Protein AF-A0A7X4CDK0-F1 (afdb_monomer)

Radius of gyration: 17.42 Å; Cα contacts (8 Å, |Δi|>4): 291; chains: 1; bounding box: 51×42×48 Å

Sequence (193 aa):
MQHLVAERKTGLQPESSLDDRMGRLLAAGGRTLVIPHTTPQRYLSFRAALNLRMPSEATGDWHFLTTFFSPADEPPIEAKLAGEGQEVDTTPSLGSRGVRDMANVLLGRKITTSNAMHVWIANHFRAIADLAELALRSENQPYTVTVHQVNQWLDTKAQVDELVTNYLVPLRKQKKGAELAKWDAWLKTIRYN

pLDDT: mean 85.9, std 15.26, range [31.84, 98.31]

Secondary structure (DSSP, 8-state):
-----------PPPHHHHHHHHHHHHHTT-EE--B---BTTEEE-HHHHHT---TT-SS--TTHHHHHEE-TTSPPPP--EEETTSS---HHHHTTTTEEE-HHHHHHTT--BSS-S--EEE-HHHHHHHHHHHHHH-TT------HHHHHHH--SHHHHHHHIIIIITGGGGG--HHHHHHHHHHHTT----

Solvent-accessible surface area (backbone atoms only — not comparable to full-atom values): 11025 Å² total; per-residue (Å²): 140,81,81,79,75,75,83,72,86,82,63,76,74,58,65,74,64,48,54,55,52,51,50,52,40,47,75,67,55,25,42,57,29,57,40,70,89,43,39,69,55,29,20,39,19,33,74,55,14,37,26,44,59,57,93,89,51,94,53,51,37,80,52,32,62,80,57,40,41,28,56,64,90,46,77,81,55,79,70,56,56,31,13,70,96,38,98,42,60,59,36,92,52,46,55,48,63,51,47,42,75,41,36,69,62,35,55,77,66,72,46,45,57,68,82,54,91,55,35,22,27,25,34,53,54,40,6,53,42,51,41,41,52,51,29,68,70,44,95,83,58,89,55,68,79,40,44,67,56,51,54,71,66,36,94,45,56,68,53,46,50,47,36,42,64,74,43,5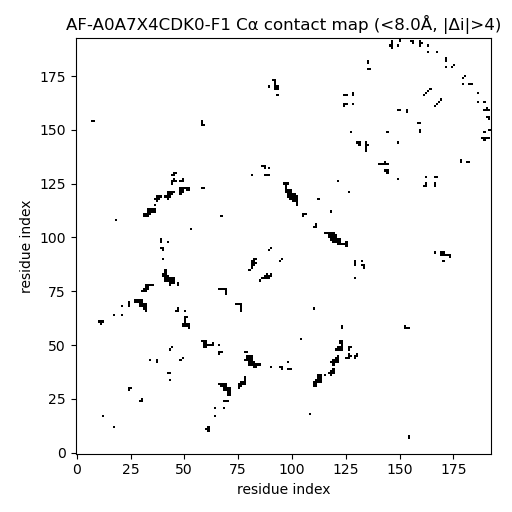2,54,44,48,52,76,80,45,57,72,70,56,34,54,53,47,56,59,52,53,74,57,60,59,72,128

Nearest PDB structures (foldseek):
  6fzn-assembly1_A  TM=4.536E-01  e=4.439E+00  synthetic construct
  7eyd-assembly1_m9  TM=5.678E-01  e=8.706E+00  Nostoc sp. PCC 7120 = FACHB-418

Structure (mmCIF, N/CA/C/O backbone):
data_AF-A0A7X4CDK0-F1
#
_entry.id   AF-A0A7X4CDK0-F1
#
loop_
_atom_site.group_PDB
_atom_site.id
_atom_site.type_symbol
_atom_site.label_atom_id
_atom_site.label_alt_id
_atom_site.label_comp_id
_atom_site.label_asym_id
_atom_site.label_entity_id
_atom_site.label_seq_id
_atom_site.pdbx_PDB_ins_code
_atom_site.Cartn_x
_atom_site.Cartn_y
_atom_site.Cartn_z
_atom_site.occupancy
_atom_site.B_iso_or_equiv
_atom_site.auth_seq_id
_atom_site.auth_comp_id
_atom_site.auth_asym_id
_atom_site.auth_atom_id
_atom_site.pdbx_PDB_model_num
ATOM 1 N N . MET A 1 1 ? -31.917 -22.412 -9.287 1.00 34.44 1 MET A N 1
ATOM 2 C CA . MET A 1 1 ? -30.487 -22.291 -8.934 1.00 34.44 1 MET A CA 1
ATOM 3 C C . MET A 1 1 ? -29.820 -21.464 -10.030 1.00 34.44 1 MET A C 1
ATOM 5 O O . MET A 1 1 ? -29.297 -22.016 -10.984 1.00 34.44 1 MET A O 1
ATOM 9 N N . GLN A 1 2 ? -29.981 -20.138 -9.989 1.00 32.94 2 GLN A N 1
ATOM 10 C CA . GLN A 1 2 ? -29.358 -19.232 -10.959 1.00 32.94 2 GLN A CA 1
ATOM 11 C C . GLN A 1 2 ? -28.123 -18.633 -10.292 1.00 32.94 2 GLN A C 1
ATOM 13 O O . GLN A 1 2 ? -28.232 -17.870 -9.336 1.00 32.94 2 GLN A O 1
ATOM 18 N N . HIS A 1 3 ? -26.951 -19.061 -10.756 1.00 31.84 3 HIS A N 1
ATOM 19 C CA . HIS A 1 3 ? -25.678 -18.453 -10.404 1.00 31.84 3 HIS A CA 1
ATOM 20 C C . HIS A 1 3 ? -25.630 -17.047 -11.011 1.00 31.84 3 HIS A C 1
ATOM 22 O O . HIS A 1 3 ? -25.455 -16.893 -12.217 1.00 31.84 3 HIS A O 1
ATOM 28 N N . LEU A 1 4 ? -25.786 -16.024 -10.169 1.00 33.97 4 LEU A N 1
ATOM 29 C CA . LEU A 1 4 ? -25.358 -14.664 -10.478 1.00 33.97 4 LEU A CA 1
ATOM 30 C C . LEU A 1 4 ? -23.829 -14.668 -10.538 1.00 33.97 4 LEU A C 1
ATOM 32 O O . LEU A 1 4 ? -23.142 -14.637 -9.517 1.00 33.97 4 LEU A O 1
ATOM 36 N N . VAL A 1 5 ? -23.299 -14.767 -11.754 1.00 34.62 5 VAL A N 1
ATOM 37 C CA . VAL A 1 5 ? -21.920 -14.393 -12.049 1.00 34.62 5 VAL A CA 1
ATOM 38 C C . VAL A 1 5 ? -21.861 -12.882 -11.864 1.00 34.62 5 VAL A C 1
ATOM 40 O O . VAL A 1 5 ? -22.403 -12.140 -12.677 1.00 34.62 5 VAL A O 1
ATOM 43 N N . ALA A 1 6 ? -21.270 -12.434 -10.757 1.00 34.72 6 ALA A N 1
ATOM 44 C CA . ALA A 1 6 ? -20.937 -11.031 -10.572 1.00 34.72 6 ALA A CA 1
ATOM 45 C C . ALA A 1 6 ? -20.099 -10.574 -11.774 1.00 34.72 6 ALA A C 1
ATOM 47 O O . ALA A 1 6 ? -19.063 -11.177 -12.076 1.00 34.72 6 ALA A O 1
ATOM 48 N N . GLU A 1 7 ? -20.573 -9.549 -12.480 1.00 33.19 7 GLU A N 1
ATOM 49 C CA . GLU A 1 7 ? -19.832 -8.896 -13.552 1.00 33.19 7 GLU A CA 1
ATOM 50 C C . GLU A 1 7 ? -18.482 -8.436 -12.991 1.00 33.19 7 GLU A C 1
ATOM 52 O O . GLU A 1 7 ? -18.397 -7.558 -12.131 1.00 33.19 7 GLU A O 1
ATOM 57 N N . ARG A 1 8 ? -17.402 -9.095 -13.426 1.00 43.50 8 ARG A N 1
ATOM 58 C CA . ARG A 1 8 ? -16.038 -8.703 -13.070 1.00 43.50 8 ARG A CA 1
ATOM 59 C C . ARG A 1 8 ? -15.784 -7.317 -13.657 1.00 43.50 8 ARG A C 1
ATOM 61 O O . ARG A 1 8 ? -15.978 -7.125 -14.855 1.00 43.50 8 ARG A O 1
ATOM 68 N N . LYS A 1 9 ? -15.266 -6.381 -12.857 1.00 50.25 9 LYS A N 1
ATOM 69 C CA . LYS A 1 9 ? -14.627 -5.161 -13.370 1.00 50.25 9 LYS A CA 1
ATOM 70 C C . LYS A 1 9 ? -13.372 -5.569 -14.149 1.00 50.25 9 LYS A C 1
ATOM 72 O O . LYS A 1 9 ? -12.275 -5.632 -13.605 1.00 50.25 9 LYS A O 1
ATOM 77 N N . THR A 1 10 ? -13.513 -5.908 -15.426 1.00 47.34 10 THR A N 1
ATOM 78 C CA . THR A 1 10 ? -12.393 -6.253 -16.311 1.00 47.34 10 THR A CA 1
ATOM 79 C C . THR A 1 10 ? -11.634 -4.982 -16.700 1.00 47.34 10 THR A C 1
ATOM 81 O O . THR A 1 10 ? -11.766 -4.481 -17.811 1.00 47.34 10 THR A O 1
ATOM 84 N N . GLY A 1 11 ? -10.879 -4.425 -15.751 1.00 52.22 11 GLY A N 1
ATOM 85 C CA . GLY A 1 11 ? -9.922 -3.333 -15.970 1.00 52.22 11 GLY A CA 1
ATOM 86 C C . GLY A 1 11 ? -8.482 -3.812 -16.193 1.00 52.22 11 GLY A C 1
ATOM 87 O O . GLY A 1 11 ? -7.593 -2.982 -16.357 1.00 52.22 11 GLY A O 1
ATOM 88 N N . LEU A 1 12 ? -8.252 -5.130 -16.180 1.00 55.12 12 LEU A N 1
ATOM 89 C CA . LEU A 1 12 ? -6.943 -5.744 -16.402 1.00 55.12 12 LEU A CA 1
ATOM 90 C C . LEU A 1 12 ? -6.490 -5.508 -17.846 1.00 55.12 12 LEU A C 1
ATOM 92 O O . LEU A 1 12 ? -7.157 -5.920 -18.797 1.00 55.12 12 LEU A O 1
ATOM 96 N N . GLN A 1 13 ? -5.352 -4.837 -18.004 1.00 58.59 13 GLN A N 1
ATOM 97 C CA . GLN A 1 13 ? -4.723 -4.643 -19.309 1.00 58.59 13 GLN A CA 1
ATOM 98 C C . GLN A 1 13 ? -4.169 -5.994 -19.808 1.00 58.59 13 GLN A C 1
ATOM 100 O O . GLN A 1 13 ? -3.583 -6.730 -19.013 1.00 58.59 13 GLN A O 1
ATOM 105 N N . PRO A 1 14 ? -4.299 -6.340 -21.102 1.00 65.75 14 PRO A N 1
ATOM 106 C CA . PRO A 1 14 ? -3.632 -7.520 -21.649 1.00 65.75 14 PRO A CA 1
ATOM 107 C C . PRO A 1 14 ? -2.109 -7.401 -21.478 1.00 65.75 14 PRO A C 1
ATOM 109 O O . PRO A 1 14 ? -1.537 -6.389 -21.882 1.00 65.75 14 PRO A O 1
ATOM 112 N N . GLU A 1 15 ? -1.446 -8.425 -20.927 1.00 63.34 15 GLU A N 1
ATOM 113 C CA . GLU A 1 15 ? 0.006 -8.400 -20.637 1.00 63.34 15 GLU A CA 1
ATOM 114 C C . GLU A 1 15 ? 0.850 -8.067 -21.884 1.00 63.34 15 GLU A C 1
ATOM 116 O O . GLU A 1 15 ? 1.744 -7.228 -21.819 1.00 63.34 15 GLU A O 1
ATOM 121 N N . SER A 1 16 ? 0.500 -8.609 -23.058 1.00 65.56 16 SER A N 1
ATOM 122 C CA . SER A 1 16 ? 1.202 -8.302 -24.316 1.00 65.56 16 SER A CA 1
ATOM 123 C C . SER A 1 16 ? 1.117 -6.822 -24.707 1.00 65.56 16 SER A C 1
ATOM 125 O O . SER A 1 16 ? 2.077 -6.244 -25.207 1.00 65.56 16 SER A O 1
ATOM 127 N N . SER A 1 17 ? -0.017 -6.171 -24.428 1.00 77.19 17 SER A N 1
ATOM 128 C CA . SER A 1 17 ? -0.181 -4.734 -24.655 1.00 77.19 17 SER A CA 1
ATOM 129 C C . SER A 1 17 ? 0.604 -3.895 -23.644 1.00 77.19 17 SER A C 1
ATOM 131 O O . SER A 1 17 ? 0.894 -2.731 -23.930 1.00 77.19 17 SER A O 1
ATOM 133 N N . LEU A 1 18 ? 0.892 -4.426 -22.456 1.00 78.56 18 LEU A N 1
ATOM 134 C CA . LEU A 1 18 ? 1.647 -3.727 -21.424 1.00 78.56 18 LEU A CA 1
ATOM 135 C C . LEU A 1 18 ? 3.141 -3.709 -21.766 1.00 78.56 18 LEU A C 1
ATOM 137 O O . LEU A 1 18 ? 3.749 -2.636 -21.759 1.00 78.56 18 LEU A O 1
ATOM 141 N N . ASP A 1 19 ? 3.691 -4.861 -22.149 1.00 82.19 19 ASP A N 1
ATOM 142 C CA . ASP A 1 19 ? 5.102 -5.018 -22.518 1.00 82.19 19 ASP A CA 1
ATOM 143 C C . ASP A 1 19 ? 5.492 -4.128 -23.705 1.00 82.19 19 ASP A C 1
ATOM 145 O O . ASP A 1 19 ? 6.504 -3.422 -23.655 1.00 82.19 19 ASP A O 1
ATOM 149 N N . ASP A 1 20 ? 4.645 -4.074 -24.736 1.00 85.56 20 ASP A N 1
ATOM 150 C CA . ASP A 1 20 ? 4.847 -3.209 -25.901 1.00 85.56 20 ASP A CA 1
ATOM 151 C C . ASP A 1 20 ? 4.891 -1.722 -25.520 1.00 85.56 20 ASP A C 1
ATOM 153 O O . ASP A 1 20 ? 5.700 -0.945 -26.037 1.00 85.56 20 ASP A O 1
ATOM 157 N N . ARG A 1 21 ? 4.015 -1.297 -24.601 1.00 85.19 21 ARG A N 1
ATOM 158 C CA . ARG A 1 21 ? 3.957 0.094 -24.126 1.00 85.19 21 ARG A CA 1
ATOM 159 C C . ARG A 1 21 ? 5.175 0.443 -23.278 1.00 85.19 21 ARG A C 1
ATOM 161 O O . ARG A 1 21 ? 5.738 1.520 -23.466 1.00 85.19 21 ARG A O 1
ATOM 168 N N . MET A 1 22 ? 5.602 -0.461 -22.397 1.00 88.56 22 MET A N 1
ATOM 169 C CA . MET A 1 22 ? 6.837 -0.308 -21.624 1.00 88.56 22 MET A CA 1
ATOM 170 C C . MET A 1 22 ? 8.053 -0.196 -22.545 1.00 88.56 22 MET A C 1
ATOM 172 O O . MET A 1 22 ? 8.875 0.701 -22.372 1.00 88.56 22 MET A O 1
ATOM 176 N N . GLY 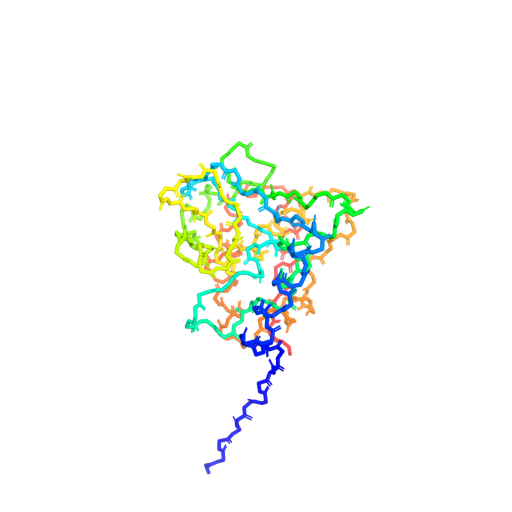A 1 23 ? 8.145 -1.067 -23.556 1.00 86.38 23 GLY A N 1
ATOM 177 C CA . GLY A 1 23 ? 9.223 -1.049 -24.542 1.00 86.38 23 GLY A CA 1
ATOM 178 C C . GLY A 1 23 ? 9.321 0.289 -25.273 1.00 86.38 23 GLY A C 1
ATOM 179 O O . GLY A 1 23 ? 10.410 0.852 -25.367 1.00 86.38 23 GLY A O 1
ATOM 180 N N . ARG A 1 24 ? 8.184 0.843 -25.718 1.00 88.06 24 ARG A N 1
ATOM 181 C CA . ARG A 1 24 ? 8.144 2.166 -26.365 1.00 88.06 24 ARG A CA 1
ATOM 182 C C . ARG A 1 24 ? 8.566 3.301 -25.434 1.00 88.06 24 ARG A C 1
ATOM 184 O O . ARG A 1 24 ? 9.328 4.160 -25.862 1.00 88.06 24 ARG A O 1
ATOM 191 N N . LEU A 1 25 ? 8.104 3.301 -24.181 1.00 86.88 25 LEU A N 1
ATOM 192 C CA . LEU A 1 25 ? 8.482 4.326 -23.199 1.00 86.88 25 LEU A CA 1
ATOM 193 C C . LEU A 1 25 ? 9.989 4.322 -22.937 1.00 86.88 25 LEU A C 1
ATOM 195 O O . LEU A 1 25 ? 10.621 5.372 -22.993 1.00 86.88 25 LEU A O 1
ATOM 199 N N . LEU A 1 26 ? 10.573 3.144 -22.710 1.00 87.50 26 LEU A N 1
ATOM 200 C CA . LEU A 1 26 ? 12.009 3.009 -22.465 1.00 87.50 26 LEU A CA 1
ATOM 201 C C . LEU A 1 26 ? 12.841 3.384 -23.701 1.00 87.50 26 LEU A C 1
ATOM 203 O O . LEU A 1 26 ? 13.838 4.089 -23.572 1.00 87.50 26 LEU A O 1
ATOM 207 N N . ALA A 1 27 ? 12.419 2.974 -24.902 1.00 89.50 27 ALA A N 1
ATOM 208 C CA . ALA A 1 27 ? 13.094 3.340 -26.150 1.00 89.50 27 ALA A CA 1
ATOM 209 C C . ALA A 1 27 ? 13.069 4.856 -26.420 1.00 89.50 27 ALA A C 1
ATOM 211 O O . ALA A 1 27 ? 13.999 5.388 -27.020 1.00 89.50 27 ALA A O 1
ATOM 212 N N . ALA A 1 28 ? 12.036 5.555 -25.944 1.00 89.94 28 ALA A N 1
ATOM 213 C CA . ALA A 1 28 ? 11.923 7.010 -26.010 1.00 89.94 28 ALA A CA 1
ATOM 214 C C . ALA A 1 28 ? 12.704 7.747 -24.897 1.00 89.94 28 ALA A C 1
ATOM 216 O O . ALA A 1 28 ? 12.546 8.955 -24.738 1.00 89.94 28 ALA A O 1
ATOM 217 N N . GLY A 1 29 ? 13.527 7.045 -24.108 1.00 88.94 29 GLY A N 1
ATOM 218 C CA . GLY A 1 29 ? 14.295 7.631 -23.003 1.00 88.94 29 GLY A CA 1
ATOM 219 C C . GLY A 1 29 ? 13.504 7.804 -21.703 1.00 88.94 29 GLY A C 1
ATOM 220 O O . GLY A 1 29 ? 13.975 8.475 -20.784 1.00 88.94 29 GLY A O 1
ATOM 221 N N . GLY A 1 30 ? 12.308 7.216 -21.610 1.00 88.62 30 GLY A N 1
ATOM 222 C CA . GLY A 1 30 ? 11.531 7.166 -20.378 1.00 88.62 30 GLY A CA 1
ATOM 223 C C . GLY A 1 30 ? 12.291 6.467 -19.250 1.00 88.62 30 GLY A C 1
ATOM 224 O O . GLY A 1 30 ? 13.151 5.612 -19.472 1.00 88.62 30 GLY A O 1
ATOM 225 N N . ARG A 1 31 ? 11.967 6.840 -18.016 1.00 89.25 31 ARG A N 1
ATOM 226 C CA . ARG A 1 31 ? 12.630 6.366 -16.800 1.00 89.25 31 ARG A CA 1
ATOM 227 C C . ARG A 1 31 ? 11.699 5.482 -15.996 1.00 89.25 31 ARG A C 1
ATOM 229 O O . ARG A 1 31 ? 10.490 5.692 -15.981 1.00 89.25 31 ARG A O 1
ATOM 236 N N . THR A 1 32 ? 12.275 4.519 -15.287 1.00 89.75 32 THR A N 1
ATOM 237 C CA . THR A 1 32 ? 11.534 3.703 -14.324 1.00 89.75 32 THR A CA 1
ATOM 238 C C . THR A 1 32 ? 11.637 4.291 -12.924 1.00 89.75 32 THR A C 1
ATOM 240 O O . THR A 1 32 ? 12.679 4.845 -12.569 1.00 89.75 32 THR A O 1
ATOM 243 N N . LEU A 1 33 ? 10.622 4.058 -12.094 1.00 89.88 33 LEU A N 1
ATOM 244 C CA . LEU A 1 33 ? 10.726 4.177 -10.643 1.00 89.88 33 LEU A CA 1
ATOM 245 C C . LEU A 1 33 ? 11.972 3.421 -10.163 1.00 89.88 33 LEU A C 1
ATOM 247 O O . LEU A 1 33 ? 12.138 2.243 -10.481 1.00 89.88 33 LEU A O 1
ATOM 251 N N . VAL A 1 34 ? 12.822 4.088 -9.386 1.00 90.06 34 VAL A N 1
ATOM 252 C CA . VAL A 1 34 ? 13.959 3.445 -8.724 1.00 90.06 34 VAL A CA 1
ATOM 253 C C . VAL A 1 34 ? 13.531 3.070 -7.316 1.00 90.06 34 VAL A C 1
ATOM 255 O O . VAL A 1 34 ? 13.295 3.939 -6.476 1.00 90.06 34 VAL A O 1
ATOM 258 N N . ILE A 1 35 ? 13.415 1.770 -7.055 1.00 91.88 35 ILE A N 1
ATOM 259 C CA . ILE A 1 35 ? 13.052 1.281 -5.725 1.00 91.88 35 ILE A CA 1
ATOM 260 C C . ILE A 1 35 ? 14.328 1.208 -4.867 1.00 91.88 35 ILE A C 1
ATOM 262 O O . ILE A 1 35 ? 15.252 0.467 -5.223 1.00 91.88 35 ILE A O 1
ATOM 266 N N . PRO A 1 36 ? 14.411 1.960 -3.751 1.00 92.06 36 PRO A N 1
ATOM 267 C CA . PRO A 1 36 ? 15.558 1.912 -2.847 1.00 92.06 36 PRO A CA 1
ATOM 268 C C . PRO A 1 36 ? 15.609 0.579 -2.085 1.00 92.06 36 PRO A C 1
ATOM 270 O O . PRO A 1 36 ? 14.698 -0.241 -2.173 1.00 92.06 36 PRO A O 1
ATOM 273 N N . HIS A 1 37 ? 16.654 0.377 -1.278 1.00 93.12 37 HIS A N 1
ATOM 274 C CA . HIS A 1 37 ? 16.757 -0.803 -0.418 1.00 93.12 37 HIS A CA 1
ATOM 275 C C . HIS A 1 37 ? 15.517 -0.960 0.480 1.00 93.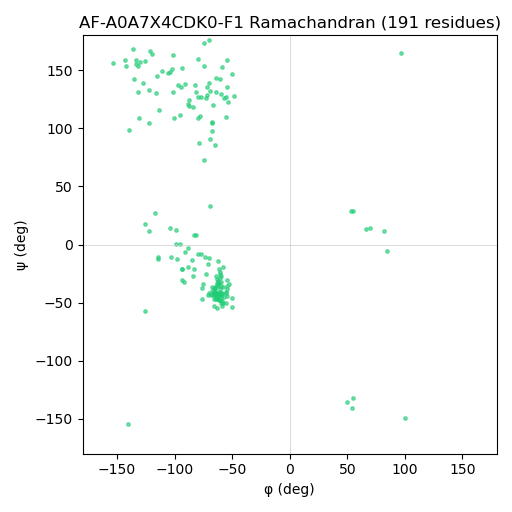12 37 HIS A C 1
ATOM 277 O O . HIS A 1 37 ? 15.060 0.008 1.094 1.00 93.12 37 HIS A O 1
ATOM 283 N N . THR A 1 38 ? 15.000 -2.183 0.590 1.00 96.50 38 THR A N 1
ATOM 284 C CA . THR A 1 38 ? 13.809 -2.511 1.385 1.00 96.50 38 THR A CA 1
ATOM 285 C C . THR A 1 38 ? 14.071 -3.705 2.302 1.00 96.50 38 THR A C 1
ATOM 287 O O . THR A 1 38 ? 14.945 -4.528 2.044 1.00 96.50 38 THR A O 1
ATOM 290 N N . THR A 1 39 ? 13.296 -3.806 3.377 1.00 96.12 39 THR A N 1
ATOM 291 C CA . THR A 1 39 ? 13.261 -4.921 4.333 1.00 96.12 39 THR A CA 1
ATOM 292 C C . THR A 1 39 ? 11.798 -5.266 4.648 1.00 96.12 39 THR A C 1
ATOM 294 O O . THR A 1 39 ? 10.908 -4.467 4.339 1.00 96.12 39 THR A O 1
ATOM 297 N N . PRO A 1 40 ? 11.495 -6.397 5.315 1.00 96.31 40 PRO A N 1
ATOM 298 C CA . PRO A 1 40 ? 10.123 -6.699 5.735 1.00 96.31 40 PRO A CA 1
ATOM 299 C C . PRO A 1 40 ? 9.496 -5.632 6.653 1.00 96.31 40 PRO A C 1
ATOM 301 O O . PRO A 1 40 ? 8.275 -5.579 6.786 1.00 96.31 40 PRO A O 1
ATOM 304 N N . GLN A 1 41 ? 10.320 -4.791 7.288 1.00 97.00 41 GLN A N 1
ATOM 305 C CA . GLN A 1 41 ? 9.910 -3.697 8.171 1.00 97.00 41 GLN A CA 1
ATOM 306 C C . GLN A 1 41 ? 10.000 -2.320 7.503 1.00 97.00 41 GLN A C 1
ATOM 308 O O . GLN A 1 41 ? 9.464 -1.369 8.054 1.00 97.00 41 GLN A O 1
ATOM 313 N N . ARG A 1 42 ? 10.621 -2.197 6.324 1.00 97.00 42 ARG A N 1
ATOM 314 C CA . ARG A 1 42 ? 10.721 -0.956 5.543 1.00 97.00 42 ARG A CA 1
ATOM 315 C C . ARG A 1 42 ? 10.541 -1.267 4.061 1.00 97.00 42 ARG A C 1
ATOM 317 O O . ARG A 1 42 ? 11.482 -1.687 3.392 1.00 97.00 42 ARG A O 1
ATOM 324 N N . TYR A 1 43 ? 9.343 -1.060 3.540 1.00 98.06 43 TYR A N 1
ATOM 325 C CA . TYR A 1 43 ? 8.904 -1.631 2.264 1.00 98.06 43 TYR A CA 1
ATOM 326 C C . TYR A 1 43 ? 8.225 -0.588 1.372 1.00 98.06 43 TYR A C 1
ATOM 328 O O . TYR A 1 43 ? 7.746 0.446 1.844 1.00 98.06 43 TYR A O 1
ATOM 336 N N . LEU A 1 44 ? 8.180 -0.857 0.064 1.00 97.38 44 LEU A N 1
ATOM 337 C CA . LEU A 1 44 ? 7.431 -0.029 -0.887 1.00 97.38 44 LEU A CA 1
ATOM 338 C C . LEU A 1 44 ? 5.927 -0.192 -0.637 1.00 97.38 44 LEU A C 1
ATOM 340 O O . LEU A 1 44 ? 5.443 -1.319 -0.525 1.00 97.38 44 LEU A O 1
ATOM 344 N N . SER A 1 45 ? 5.183 0.913 -0.568 1.00 97.50 45 SER A N 1
ATOM 345 C CA . SER A 1 45 ? 3.749 0.875 -0.260 1.00 97.50 45 SER A CA 1
ATOM 346 C C . SER A 1 45 ? 2.931 1.882 -1.086 1.00 97.50 45 SER A C 1
ATOM 348 O O . SER A 1 45 ? 3.310 2.263 -2.198 1.00 97.50 45 SER A O 1
ATOM 350 N N . PHE A 1 46 ? 1.779 2.295 -0.558 1.00 95.06 46 PHE A N 1
ATOM 351 C CA . PHE A 1 46 ? 0.865 3.288 -1.110 1.00 95.06 46 PHE A CA 1
ATOM 352 C C . PHE A 1 46 ? 0.437 2.977 -2.549 1.00 95.06 46 PHE A C 1
ATOM 354 O O . PHE A 1 46 ? 0.192 1.828 -2.903 1.00 95.06 46 PHE A O 1
ATOM 361 N N . ARG A 1 47 ? 0.331 4.005 -3.402 1.00 92.19 47 ARG A N 1
ATOM 362 C CA . ARG A 1 47 ? -0.096 3.864 -4.801 1.00 92.19 47 ARG A CA 1
ATOM 363 C C . ARG A 1 47 ? 0.814 2.944 -5.614 1.00 92.19 47 ARG A C 1
ATOM 365 O O . ARG A 1 47 ? 0.305 2.270 -6.503 1.00 92.19 47 ARG A O 1
ATOM 372 N N . ALA A 1 48 ? 2.112 2.897 -5.308 1.00 92.94 48 ALA A N 1
ATOM 373 C CA . ALA A 1 48 ? 3.045 2.006 -5.991 1.00 92.94 48 ALA A CA 1
ATOM 374 C C . ALA A 1 48 ? 2.677 0.540 -5.745 1.00 92.94 48 ALA A C 1
ATOM 376 O O . ALA A 1 48 ? 2.394 -0.199 -6.685 1.00 92.94 48 ALA A O 1
ATOM 377 N N . ALA A 1 49 ? 2.571 0.147 -4.477 1.00 94.81 49 ALA A N 1
ATOM 378 C CA . ALA A 1 49 ? 2.160 -1.204 -4.111 1.00 94.81 49 ALA A CA 1
ATOM 379 C C . ALA A 1 49 ? 0.722 -1.542 -4.542 1.00 94.81 49 ALA A C 1
ATOM 381 O O . ALA A 1 49 ? 0.473 -2.658 -4.981 1.00 94.81 49 ALA A O 1
ATOM 382 N N . LEU A 1 50 ? -0.205 -0.577 -4.500 1.00 91.69 50 LEU A N 1
ATOM 383 C CA . LEU A 1 50 ? -1.590 -0.750 -4.969 1.00 91.69 50 LEU A CA 1
ATOM 384 C C . LEU A 1 50 ? -1.674 -1.102 -6.467 1.00 91.69 50 LEU A C 1
ATOM 386 O O . LEU A 1 50 ? -2.658 -1.669 -6.933 1.00 91.69 50 LEU A O 1
ATOM 390 N N . ASN A 1 51 ? -0.644 -0.748 -7.239 1.00 90.69 51 ASN A N 1
ATOM 391 C CA . ASN A 1 51 ? -0.549 -1.054 -8.662 1.00 90.69 51 ASN A CA 1
ATOM 392 C C . ASN A 1 51 ? 0.418 -2.205 -8.964 1.00 90.69 51 ASN A C 1
ATOM 394 O O . ASN A 1 51 ? 0.763 -2.414 -10.122 1.00 90.69 51 ASN A O 1
ATOM 398 N N . LEU A 1 52 ? 0.826 -2.973 -7.951 1.00 89.44 52 LEU A N 1
ATOM 399 C CA . LEU A 1 52 ? 1.585 -4.208 -8.110 1.00 89.44 52 LEU A CA 1
ATOM 400 C C . LEU A 1 52 ? 0.780 -5.391 -7.596 1.00 89.44 52 LEU A C 1
ATOM 402 O O . LEU A 1 52 ? 0.313 -5.412 -6.459 1.00 89.44 52 LEU A O 1
ATOM 406 N N . ARG A 1 53 ? 0.704 -6.431 -8.419 1.00 87.62 53 ARG A N 1
ATOM 407 C CA . ARG A 1 53 ? 0.032 -7.674 -8.063 1.00 87.62 53 ARG A CA 1
ATOM 408 C C . ARG A 1 53 ? 0.881 -8.880 -8.416 1.00 87.62 53 ARG A C 1
ATOM 410 O O . ARG A 1 53 ? 1.728 -8.823 -9.307 1.00 87.62 53 ARG A O 1
ATOM 417 N N . MET A 1 54 ? 0.640 -9.974 -7.712 1.00 86.62 54 MET A N 1
ATOM 418 C CA . MET A 1 54 ? 1.110 -11.286 -8.137 1.00 86.62 54 MET A CA 1
ATOM 419 C C . MET A 1 54 ? 0.248 -11.781 -9.303 1.00 86.62 54 MET A C 1
ATOM 421 O O . MET A 1 54 ? -0.930 -11.428 -9.379 1.00 86.62 54 MET A O 1
ATOM 425 N N . PRO A 1 55 ? 0.778 -12.655 -10.176 1.00 82.56 55 PRO A N 1
ATOM 426 C CA . PRO A 1 55 ? 0.016 -13.186 -11.307 1.00 82.56 55 PRO A CA 1
ATOM 427 C C . PRO A 1 55 ? -1.318 -13.849 -10.920 1.00 82.56 55 PRO A C 1
ATOM 429 O O . PRO A 1 55 ? -2.276 -13.796 -11.685 1.00 82.56 55 PRO A O 1
ATOM 432 N N . SER A 1 56 ? -1.395 -14.443 -9.725 1.00 82.06 56 SER A N 1
ATOM 433 C CA . SER A 1 56 ? -2.593 -15.110 -9.196 1.00 82.06 56 SER A CA 1
ATOM 434 C C . SER A 1 56 ? -3.647 -14.163 -8.611 1.00 82.06 56 SER A C 1
ATOM 436 O O . SER A 1 56 ? -4.724 -14.616 -8.229 1.00 82.06 56 SER A O 1
ATOM 438 N N . GLU A 1 57 ? -3.346 -12.873 -8.468 1.00 83.44 57 GLU A N 1
ATOM 439 C CA . GLU A 1 57 ? -4.252 -11.893 -7.867 1.00 83.44 57 GLU A CA 1
ATOM 440 C C . GLU A 1 57 ? -5.129 -11.235 -8.937 1.00 83.44 57 GLU A C 1
ATOM 442 O O . GLU A 1 57 ? -4.661 -10.891 -10.022 1.00 83.44 57 GLU A O 1
ATOM 447 N N . ALA A 1 58 ? -6.413 -11.056 -8.620 1.00 72.62 58 ALA A N 1
ATOM 448 C CA . ALA A 1 58 ? -7.409 -10.509 -9.545 1.00 72.62 58 ALA A CA 1
ATOM 449 C C . ALA A 1 58 ? -7.455 -8.969 -9.582 1.00 72.62 58 ALA A C 1
ATOM 451 O O . ALA A 1 58 ? -8.076 -8.408 -10.478 1.00 72.62 58 ALA A O 1
ATOM 452 N N . THR A 1 59 ? -6.823 -8.299 -8.615 1.00 70.38 59 THR A N 1
ATOM 453 C CA . THR A 1 59 ? -6.874 -6.842 -8.413 1.00 70.38 59 THR A CA 1
ATOM 454 C C . THR A 1 59 ? -5.479 -6.239 -8.362 1.00 70.38 59 THR A C 1
ATOM 456 O O . THR A 1 59 ? -4.526 -6.919 -7.982 1.00 70.38 59 THR A O 1
ATOM 459 N N . GLY A 1 60 ? -5.390 -4.939 -8.639 1.00 67.44 60 GLY A N 1
ATOM 460 C CA . GLY A 1 60 ? -4.130 -4.210 -8.768 1.00 67.44 60 GLY A CA 1
ATOM 461 C C . GLY A 1 60 ? -3.714 -4.105 -10.232 1.00 67.44 60 GLY A C 1
ATOM 462 O O . GLY A 1 60 ? -4.249 -4.822 -11.059 1.00 67.44 60 GLY A O 1
ATOM 463 N N . ASP A 1 61 ? -2.765 -3.215 -10.521 1.00 74.81 61 ASP A N 1
ATOM 464 C CA . ASP A 1 61 ? -2.176 -2.907 -11.845 1.00 74.81 61 ASP A CA 1
ATOM 465 C C . ASP A 1 61 ? -2.887 -1.900 -12.770 1.00 74.81 61 ASP A C 1
ATOM 467 O O . ASP A 1 61 ? -2.286 -1.485 -13.765 1.00 74.81 61 ASP A O 1
ATOM 471 N N . TRP A 1 62 ? -4.075 -1.400 -12.414 1.00 80.19 62 TRP A N 1
ATOM 472 C CA . TRP A 1 62 ? -4.848 -0.479 -13.270 1.00 80.19 62 TRP A CA 1
ATOM 473 C C . TRP A 1 62 ? -4.065 0.749 -13.760 1.00 80.19 62 TRP A C 1
ATOM 475 O O . TRP A 1 62 ? -4.277 1.226 -14.875 1.00 80.19 62 TRP A O 1
ATOM 485 N N . HIS A 1 63 ? -3.145 1.259 -12.939 1.00 84.25 63 HIS A N 1
ATOM 486 C CA . HIS A 1 63 ? -2.286 2.399 -13.253 1.00 84.25 63 HIS A CA 1
ATOM 487 C C . HIS A 1 63 ? -0.800 2.031 -13.289 1.00 84.25 63 HIS A C 1
ATOM 489 O O . HIS A 1 63 ? 0.044 2.890 -13.038 1.00 84.25 63 HIS A O 1
ATOM 495 N N . PHE A 1 64 ? -0.452 0.775 -13.588 1.00 87.62 64 PHE A N 1
ATOM 496 C CA . PHE A 1 64 ? 0.929 0.285 -13.535 1.00 87.62 64 PHE A CA 1
ATOM 497 C C . PHE A 1 64 ? 1.915 1.193 -14.289 1.00 87.62 64 PHE A C 1
ATOM 499 O O . PHE A 1 64 ? 2.873 1.681 -13.698 1.00 87.62 64 PHE A O 1
ATOM 506 N N . LEU A 1 65 ? 1.655 1.498 -15.566 1.00 85.88 65 LEU A N 1
ATOM 507 C CA . LEU A 1 65 ? 2.577 2.303 -16.377 1.00 85.88 65 LEU A CA 1
ATOM 508 C C . LEU A 1 65 ? 2.838 3.681 -15.776 1.00 85.88 65 LEU A C 1
ATOM 510 O O . LEU A 1 65 ? 3.984 4.023 -15.534 1.00 85.88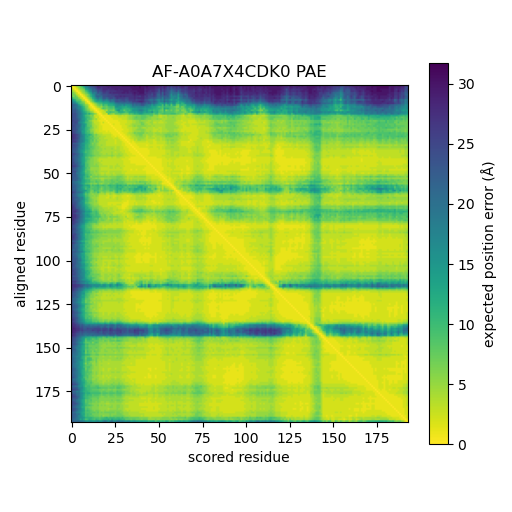 65 LEU A O 1
ATOM 514 N N . THR A 1 66 ? 1.786 4.437 -15.469 1.00 86.69 66 THR A N 1
ATOM 515 C CA . THR A 1 66 ? 1.912 5.791 -14.906 1.00 86.69 66 THR A CA 1
ATOM 516 C C . THR A 1 66 ? 2.429 5.795 -13.468 1.00 86.69 66 THR A C 1
ATOM 518 O O . THR A 1 66 ? 2.738 6.849 -12.930 1.00 86.69 66 THR A O 1
ATOM 521 N N . THR A 1 67 ? 2.483 4.632 -12.817 1.00 88.69 67 THR A N 1
ATOM 522 C CA . THR A 1 67 ? 3.013 4.478 -11.458 1.00 88.69 67 THR A CA 1
ATOM 523 C C . THR A 1 67 ? 4.500 4.132 -11.457 1.00 88.69 67 THR A C 1
ATOM 525 O O . THR A 1 67 ? 5.212 4.517 -10.535 1.00 88.69 67 THR A O 1
ATOM 528 N N . PHE A 1 68 ? 4.974 3.401 -12.467 1.00 90.25 68 PHE A N 1
ATOM 529 C CA . PHE A 1 68 ? 6.344 2.883 -12.510 1.00 90.25 68 PHE A CA 1
ATOM 530 C C . PHE A 1 68 ? 7.204 3.479 -13.620 1.00 90.25 68 PHE A C 1
ATOM 532 O O . PHE A 1 68 ? 8.411 3.261 -13.599 1.00 90.25 68 PHE A O 1
ATOM 539 N N . PHE A 1 69 ? 6.625 4.222 -14.561 1.00 90.12 69 PHE A N 1
ATOM 540 C CA . PHE A 1 69 ? 7.330 4.805 -15.696 1.00 90.12 69 PHE A CA 1
ATOM 541 C C . PHE A 1 69 ? 6.955 6.276 -15.848 1.00 90.12 69 PHE A C 1
ATOM 543 O O . PHE A 1 69 ? 5.771 6.610 -15.883 1.00 90.12 69 PHE A O 1
ATOM 550 N N . SER A 1 70 ? 7.961 7.136 -15.993 1.00 89.06 70 SER A N 1
ATOM 551 C CA . SER A 1 70 ? 7.776 8.521 -16.425 1.00 89.06 70 SER A CA 1
ATOM 552 C C . SER A 1 70 ? 8.442 8.770 -17.780 1.00 89.06 70 SER A C 1
ATOM 554 O O . SER A 1 70 ? 9.499 8.194 -18.069 1.00 89.06 70 SER A O 1
ATOM 556 N N . PRO A 1 71 ? 7.848 9.616 -18.634 1.00 88.38 71 PRO A N 1
ATOM 557 C CA . PRO A 1 71 ? 8.515 10.155 -19.814 1.00 88.38 71 PRO A CA 1
ATOM 558 C C . PRO A 1 71 ? 9.852 10.847 -19.488 1.00 88.38 71 PRO A C 1
ATOM 560 O O . PRO A 1 71 ? 10.118 11.249 -18.352 1.00 88.38 71 PRO A O 1
ATOM 563 N N . ALA A 1 72 ? 10.718 10.983 -20.495 1.00 87.25 72 ALA A N 1
ATOM 564 C CA . ALA A 1 72 ? 12.038 11.603 -20.340 1.00 87.25 72 ALA A CA 1
ATOM 565 C C . ALA A 1 72 ? 11.957 13.081 -19.907 1.00 87.25 72 ALA A C 1
ATOM 567 O O . ALA A 1 72 ? 12.829 13.573 -19.191 1.00 87.25 72 ALA A O 1
ATOM 568 N N . ASP A 1 73 ? 10.900 13.768 -20.332 1.00 88.50 73 ASP A N 1
ATOM 569 C CA . ASP A 1 73 ? 10.613 15.185 -20.120 1.00 88.50 73 ASP A CA 1
ATOM 570 C C . ASP A 1 73 ? 9.793 15.478 -18.851 1.00 88.50 73 ASP A C 1
ATOM 572 O O . ASP A 1 73 ? 9.653 16.639 -18.468 1.00 88.50 73 ASP A O 1
ATOM 576 N N . GLU A 1 74 ? 9.318 14.452 -18.141 1.00 86.69 74 GLU A N 1
ATOM 577 C CA . GLU A 1 74 ? 8.598 14.596 -16.869 1.00 86.69 74 GLU A CA 1
ATOM 578 C C . GLU A 1 74 ? 9.479 14.236 -15.669 1.00 86.69 74 GLU A C 1
ATOM 580 O O . GLU A 1 74 ? 10.319 13.345 -15.792 1.00 86.69 74 GLU A O 1
ATOM 585 N N . PRO A 1 75 ? 9.297 14.847 -14.483 1.00 84.44 75 PRO A N 1
ATOM 586 C CA . PRO A 1 75 ? 10.034 14.470 -13.278 1.00 84.44 75 PRO A CA 1
ATOM 587 C C . PRO A 1 75 ? 10.006 12.954 -12.997 1.00 84.44 75 PRO A C 1
ATOM 589 O O . PRO A 1 75 ? 9.016 12.279 -13.291 1.00 84.44 75 PRO A O 1
ATOM 592 N N . PRO A 1 76 ? 11.086 12.387 -12.428 1.00 82.25 76 PRO A N 1
ATOM 593 C CA . PRO A 1 76 ? 11.091 10.983 -12.047 1.00 82.25 76 PRO A CA 1
ATOM 594 C C . PRO A 1 76 ? 10.048 10.722 -10.957 1.00 82.25 76 PRO A C 1
ATOM 596 O O . PRO A 1 76 ? 9.848 11.535 -10.056 1.00 82.25 76 PRO A O 1
ATOM 599 N N . ILE A 1 77 ? 9.407 9.557 -11.028 1.00 87.06 77 ILE A N 1
ATOM 600 C CA . ILE A 1 77 ? 8.494 9.105 -9.979 1.00 87.06 77 ILE A CA 1
ATOM 601 C C . ILE A 1 77 ? 9.323 8.720 -8.752 1.00 87.06 77 ILE A C 1
ATOM 603 O O . ILE A 1 77 ? 10.334 8.024 -8.873 1.00 87.06 77 ILE A O 1
ATOM 607 N N . GLU A 1 78 ? 8.887 9.147 -7.569 1.00 87.19 78 GLU A N 1
ATOM 608 C CA . GLU A 1 78 ? 9.545 8.820 -6.305 1.00 87.19 78 GLU A CA 1
ATOM 609 C C . GLU A 1 78 ? 8.918 7.600 -5.624 1.00 87.19 78 GLU A C 1
ATOM 611 O O . GLU A 1 78 ? 7.696 7.460 -5.509 1.00 87.19 78 GLU A O 1
ATOM 616 N N . ALA A 1 79 ? 9.776 6.711 -5.123 1.00 91.12 79 ALA A N 1
ATOM 617 C CA . ALA A 1 79 ? 9.357 5.540 -4.370 1.00 91.12 79 ALA A CA 1
ATOM 618 C C . ALA A 1 79 ? 8.982 5.936 -2.939 1.00 91.12 79 ALA A C 1
ATOM 620 O O . ALA A 1 79 ? 9.848 6.254 -2.124 1.00 91.12 79 ALA A O 1
ATOM 621 N N . LYS A 1 80 ? 7.688 5.861 -2.609 1.00 94.94 80 LYS A N 1
ATOM 622 C CA . LYS A 1 80 ? 7.216 6.106 -1.244 1.00 94.94 80 LYS A CA 1
ATOM 623 C C . LYS A 1 80 ? 7.226 4.816 -0.421 1.00 94.94 80 LYS A C 1
ATOM 625 O O . LYS A 1 80 ? 6.560 3.835 -0.764 1.00 94.94 80 LYS A O 1
ATOM 630 N N . LEU A 1 81 ? 7.977 4.835 0.676 1.00 97.38 81 LEU A N 1
ATOM 631 C CA . LEU A 1 81 ? 8.128 3.701 1.584 1.00 97.38 81 LEU A CA 1
ATOM 632 C C . LEU A 1 81 ? 7.285 3.875 2.845 1.00 97.38 81 LEU A C 1
ATOM 634 O O . LEU A 1 81 ? 7.066 4.996 3.304 1.00 97.38 81 LEU A O 1
ATOM 638 N N . ALA A 1 82 ? 6.864 2.752 3.415 1.00 98.00 82 ALA A N 1
ATOM 639 C CA . ALA A 1 82 ? 6.241 2.672 4.729 1.00 98.00 82 ALA A CA 1
ATOM 640 C C . ALA A 1 82 ? 7.074 1.782 5.663 1.00 98.00 82 ALA A C 1
ATOM 642 O O . ALA A 1 82 ? 7.926 1.006 5.217 1.00 98.00 82 ALA A O 1
ATOM 643 N N . GLY A 1 83 ? 6.799 1.895 6.959 1.00 97.56 83 GLY A N 1
ATOM 644 C CA . GLY A 1 83 ? 7.447 1.126 8.010 1.00 97.56 83 GLY A CA 1
ATOM 645 C C . GLY A 1 83 ? 8.538 1.901 8.742 1.00 97.56 83 GLY A C 1
ATOM 646 O O . GLY A 1 83 ? 8.455 3.121 8.878 1.00 97.56 83 GLY A O 1
ATOM 647 N N . GLU A 1 84 ? 9.551 1.192 9.227 1.00 95.62 84 GLU A N 1
ATOM 648 C CA . GLU A 1 84 ? 10.542 1.721 10.162 1.00 95.62 84 GLU A CA 1
ATOM 649 C C . GLU A 1 84 ? 11.237 2.986 9.625 1.00 95.62 84 GLU A C 1
ATOM 651 O O . GLU A 1 84 ? 11.753 3.041 8.498 1.00 95.62 84 GLU A O 1
ATOM 656 N N . GLY A 1 85 ? 11.216 4.038 10.446 1.00 94.50 85 GLY A N 1
ATOM 657 C CA . GLY A 1 85 ? 11.814 5.335 10.129 1.00 94.50 85 GLY A CA 1
ATOM 658 C C . GLY A 1 85 ? 11.146 6.089 8.973 1.00 94.50 85 GLY A C 1
ATOM 659 O O . GLY A 1 85 ? 11.752 7.016 8.440 1.00 94.50 85 GLY A O 1
ATOM 660 N N . GLN A 1 86 ? 9.949 5.681 8.534 1.00 95.81 86 GLN A N 1
ATOM 661 C CA . GLN A 1 86 ? 9.170 6.380 7.507 1.00 95.81 86 GLN A CA 1
ATOM 662 C C . GLN A 1 86 ? 8.049 7.220 8.139 1.00 95.81 86 GLN A C 1
ATOM 664 O O . GLN A 1 86 ? 7.674 7.019 9.291 1.00 95.81 86 GLN A O 1
ATOM 669 N N . GLU A 1 87 ? 7.490 8.162 7.370 1.00 93.62 87 GLU A N 1
ATOM 670 C CA . GLU A 1 87 ? 6.369 9.024 7.797 1.00 93.62 87 GLU A CA 1
ATOM 671 C C . GLU A 1 87 ? 5.163 8.211 8.300 1.00 93.62 87 GLU A C 1
ATOM 673 O O . GLU A 1 87 ? 4.491 8.582 9.265 1.00 93.62 87 GLU A O 1
ATOM 678 N N . VAL A 1 88 ? 4.904 7.088 7.632 1.00 95.12 88 VAL A N 1
ATOM 679 C CA . VAL A 1 88 ? 3.876 6.119 7.995 1.00 95.12 88 VAL A CA 1
ATOM 680 C C . VAL A 1 88 ? 4.561 4.838 8.417 1.00 95.12 88 VAL A C 1
ATOM 682 O O . VAL A 1 88 ? 5.178 4.158 7.595 1.00 95.12 88 VAL A O 1
ATOM 685 N N . ASP A 1 89 ? 4.382 4.488 9.685 1.00 96.88 89 ASP A N 1
ATOM 686 C CA . ASP A 1 89 ? 4.823 3.218 10.235 1.00 96.88 89 ASP A CA 1
ATOM 687 C C . ASP A 1 89 ? 3.637 2.449 10.830 1.00 96.88 89 ASP A C 1
ATOM 689 O O . ASP A 1 89 ? 3.096 2.765 11.891 1.00 96.88 89 ASP A O 1
ATOM 693 N N . THR A 1 90 ? 3.206 1.427 10.099 1.00 97.56 90 THR A N 1
ATOM 694 C CA . THR A 1 90 ? 2.140 0.498 10.491 1.00 97.56 90 THR A CA 1
ATOM 695 C C . THR A 1 90 ? 2.690 -0.815 11.060 1.00 97.56 90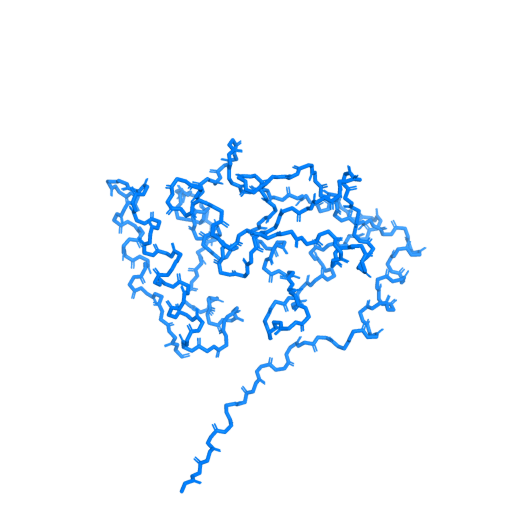 THR A C 1
ATOM 697 O O . THR A 1 90 ? 1.925 -1.713 11.428 1.00 97.56 90 THR A O 1
ATOM 700 N N . THR A 1 91 ? 4.019 -0.966 11.137 1.00 97.62 91 THR A N 1
ATOM 701 C CA . THR A 1 91 ? 4.675 -2.182 11.640 1.00 97.62 91 THR A CA 1
ATOM 702 C C . THR A 1 91 ? 4.370 -2.495 13.106 1.00 97.62 91 THR A C 1
ATOM 704 O O . THR A 1 91 ? 4.203 -3.683 13.386 1.00 97.62 91 THR A O 1
ATOM 707 N N . PRO A 1 92 ? 4.164 -1.532 14.033 1.00 97.25 92 PRO A N 1
ATOM 708 C CA . PRO A 1 92 ? 3.857 -1.874 15.423 1.00 97.25 92 PRO A CA 1
ATOM 709 C C . PRO A 1 92 ? 2.560 -2.676 15.585 1.00 97.25 92 PRO A C 1
ATOM 711 O O . PRO A 1 92 ? 2.460 -3.531 16.463 1.00 97.25 92 PRO A O 1
ATOM 714 N N . SER A 1 93 ? 1.564 -2.427 14.729 1.00 97.12 93 SER A N 1
ATOM 715 C CA . SER A 1 93 ? 0.270 -3.120 14.798 1.00 97.12 93 SER A CA 1
ATOM 716 C C . SER A 1 93 ? 0.190 -4.350 13.899 1.00 97.12 93 SER A C 1
ATOM 718 O O . SER A 1 93 ? -0.554 -5.285 14.204 1.00 97.12 93 SER A O 1
ATOM 720 N N . LEU A 1 94 ? 0.903 -4.341 12.770 1.00 97.75 94 LEU A N 1
ATOM 721 C CA . LEU A 1 94 ? 0.749 -5.340 11.710 1.00 97.75 94 LEU A CA 1
ATOM 722 C C . LEU A 1 94 ? 1.983 -6.230 11.513 1.00 97.75 94 LEU A C 1
ATOM 724 O O . LEU A 1 94 ? 1.899 -7.231 10.802 1.00 97.75 94 LEU A O 1
ATOM 728 N N . GLY A 1 95 ? 3.130 -5.888 12.100 1.00 96.56 95 GLY A N 1
ATOM 729 C CA . GLY A 1 95 ? 4.412 -6.511 11.779 1.00 96.56 95 GLY A CA 1
ATOM 730 C C . GLY A 1 95 ? 4.649 -6.533 10.265 1.00 96.56 95 GLY A C 1
ATOM 731 O O . GLY A 1 95 ? 4.335 -5.568 9.557 1.00 96.56 95 GLY A O 1
ATOM 732 N N . SER A 1 96 ? 5.110 -7.679 9.762 1.00 96.56 96 SER A N 1
ATOM 733 C CA . SER A 1 96 ? 5.304 -7.957 8.332 1.00 96.56 96 SER A CA 1
ATOM 734 C C . SER A 1 96 ? 4.034 -8.420 7.598 1.00 96.56 96 SER A C 1
ATOM 736 O O . SER A 1 96 ? 4.109 -8.823 6.438 1.00 96.56 96 SER A O 1
ATOM 738 N N . ARG A 1 97 ? 2.847 -8.385 8.225 1.00 97.88 97 ARG A N 1
ATOM 739 C CA . ARG A 1 97 ? 1.599 -8.830 7.581 1.00 97.88 97 ARG A CA 1
ATOM 740 C C . ARG A 1 97 ? 1.347 -8.067 6.284 1.00 97.88 97 ARG A C 1
ATOM 742 O O . ARG A 1 97 ? 1.258 -6.839 6.275 1.00 97.88 97 ARG A O 1
ATOM 749 N N . GLY A 1 98 ? 1.154 -8.815 5.203 1.00 96.88 98 GLY A N 1
ATOM 750 C CA . GLY A 1 98 ? 0.939 -8.242 3.880 1.00 96.88 98 GLY A CA 1
ATOM 751 C C . GLY A 1 98 ? 2.178 -7.579 3.288 1.00 96.88 98 GLY A C 1
ATOM 752 O O . GLY A 1 98 ? 2.025 -6.856 2.322 1.00 96.88 98 GLY A O 1
ATOM 753 N N . VAL A 1 99 ? 3.378 -7.799 3.824 1.00 98.06 99 VAL A N 1
ATOM 754 C CA . VAL A 1 99 ? 4.638 -7.416 3.179 1.00 98.06 99 VAL A CA 1
ATOM 755 C C . VAL A 1 99 ? 5.241 -8.671 2.559 1.00 98.06 99 VAL A C 1
ATOM 757 O O . VAL A 1 99 ? 5.298 -9.720 3.200 1.00 98.06 99 VAL A O 1
ATOM 760 N N . ARG A 1 100 ? 5.654 -8.584 1.297 1.00 96.38 100 ARG A N 1
ATOM 761 C CA . ARG A 1 100 ? 6.120 -9.730 0.511 1.00 96.38 100 ARG A CA 1
ATOM 762 C C . ARG A 1 100 ? 7.286 -9.352 -0.383 1.00 96.38 100 ARG A C 1
ATOM 764 O O . ARG A 1 100 ? 7.402 -8.200 -0.792 1.00 96.38 100 ARG A O 1
ATOM 771 N N . ASP A 1 101 ? 8.111 -10.337 -0.702 1.00 95.50 101 ASP A N 1
ATOM 772 C CA . ASP A 1 101 ? 9.157 -10.174 -1.700 1.00 95.50 101 ASP A CA 1
ATOM 773 C C . ASP A 1 101 ? 8.562 -10.225 -3.113 1.00 95.50 101 ASP A C 1
ATOM 775 O O . ASP A 1 101 ? 7.830 -11.151 -3.465 1.00 95.50 101 ASP A O 1
ATOM 779 N N . MET A 1 102 ? 8.868 -9.203 -3.907 1.00 94.62 102 MET A N 1
ATOM 780 C CA . MET A 1 102 ? 8.397 -9.011 -5.275 1.00 94.62 102 MET A CA 1
ATOM 781 C C . MET A 1 102 ? 9.550 -8.902 -6.280 1.00 94.62 102 MET A C 1
ATOM 783 O O . MET A 1 102 ? 9.300 -8.551 -7.433 1.00 94.62 102 MET A O 1
ATOM 787 N N . ALA A 1 103 ? 10.795 -9.209 -5.892 1.00 92.94 103 ALA A N 1
ATOM 788 C CA . ALA A 1 103 ? 11.970 -9.049 -6.755 1.00 92.94 103 ALA A CA 1
ATOM 789 C C . ALA A 1 103 ? 11.784 -9.691 -8.144 1.00 92.94 103 ALA A C 1
ATOM 791 O O . ALA A 1 103 ? 12.005 -9.037 -9.162 1.00 92.94 103 ALA A O 1
ATOM 792 N N . ASN A 1 104 ? 11.270 -10.925 -8.199 1.00 90.06 104 ASN A N 1
ATOM 793 C CA . ASN A 1 104 ? 11.034 -11.637 -9.461 1.00 90.06 104 ASN A CA 1
ATOM 794 C C . ASN A 1 104 ? 9.951 -10.984 -10.337 1.00 90.06 104 ASN A C 1
ATOM 796 O O . ASN A 1 104 ? 10.094 -10.934 -11.558 1.00 90.06 104 ASN A O 1
ATOM 800 N N . VAL A 1 105 ? 8.882 -10.458 -9.728 1.00 90.31 105 VAL A N 1
ATOM 801 C CA . VAL A 1 105 ? 7.816 -9.755 -10.463 1.00 90.31 105 VAL A CA 1
ATOM 802 C C . VAL A 1 105 ? 8.352 -8.454 -11.059 1.00 90.31 105 VAL A C 1
ATOM 804 O O . VAL A 1 105 ? 8.092 -8.151 -12.221 1.00 90.31 105 VAL A O 1
ATOM 807 N N . LEU A 1 106 ? 9.142 -7.702 -10.290 1.00 90.75 106 LEU A N 1
ATOM 808 C CA . LEU A 1 106 ? 9.758 -6.452 -10.744 1.00 90.75 106 LEU A CA 1
ATOM 809 C C . LEU A 1 106 ? 10.775 -6.687 -11.861 1.00 90.75 106 LEU A C 1
ATOM 811 O O . LEU A 1 106 ? 10.785 -5.936 -12.837 1.00 90.75 106 LEU A O 1
ATOM 815 N N . LEU A 1 107 ? 11.583 -7.746 -11.744 1.00 87.88 107 LEU A N 1
ATOM 816 C CA . LEU A 1 107 ? 12.545 -8.146 -12.767 1.00 87.88 107 LEU A CA 1
ATOM 817 C C . LEU A 1 107 ? 11.839 -8.474 -14.087 1.00 87.88 107 LEU A C 1
ATOM 819 O O . LEU A 1 107 ? 12.219 -7.946 -15.132 1.00 87.88 107 LEU A O 1
ATOM 823 N N . GLY A 1 108 ? 10.765 -9.271 -14.034 1.00 85.69 108 GLY A N 1
ATOM 824 C CA . GLY A 1 108 ? 9.937 -9.575 -15.206 1.00 85.69 108 GLY A CA 1
ATOM 825 C C . GLY A 1 108 ? 9.320 -8.329 -15.850 1.00 85.69 108 GLY A C 1
ATOM 826 O O . GLY A 1 108 ? 9.107 -8.298 -17.057 1.00 85.69 108 GLY A O 1
ATOM 827 N N . ARG A 1 109 ? 9.107 -7.268 -15.063 1.00 85.19 109 ARG A N 1
ATOM 828 C CA . ARG A 1 109 ? 8.558 -5.981 -15.507 1.00 85.19 109 ARG A CA 1
ATOM 829 C C . ARG A 1 109 ? 9.617 -4.898 -15.761 1.00 85.19 109 ARG A C 1
ATOM 831 O O . ARG A 1 109 ? 9.258 -3.733 -15.921 1.00 85.19 109 ARG A O 1
ATOM 838 N N . LYS A 1 110 ? 10.907 -5.252 -15.818 1.00 83.62 110 LYS A N 1
ATOM 839 C CA . LYS A 1 110 ? 12.022 -4.324 -16.099 1.00 83.62 110 LYS A CA 1
ATOM 840 C C . LYS A 1 110 ? 12.051 -3.088 -15.182 1.00 83.62 110 LYS A C 1
ATOM 842 O O . LYS A 1 110 ? 12.505 -2.026 -15.600 1.00 83.62 110 LYS A O 1
ATOM 847 N N . ILE A 1 111 ? 11.552 -3.204 -13.950 1.00 85.31 111 ILE A N 1
ATOM 848 C CA . ILE A 1 111 ? 11.596 -2.112 -12.970 1.00 85.31 111 ILE A CA 1
ATOM 849 C C . ILE A 1 111 ? 12.979 -2.087 -12.319 1.00 85.31 111 ILE A C 1
ATOM 851 O O . ILE A 1 111 ? 13.465 -3.115 -11.847 1.00 85.31 111 ILE A O 1
ATOM 855 N N . THR A 1 112 ? 13.593 -0.904 -12.260 1.00 81.69 112 THR A N 1
ATOM 856 C CA . THR A 1 112 ? 14.910 -0.729 -11.641 1.00 81.69 112 THR A CA 1
ATOM 857 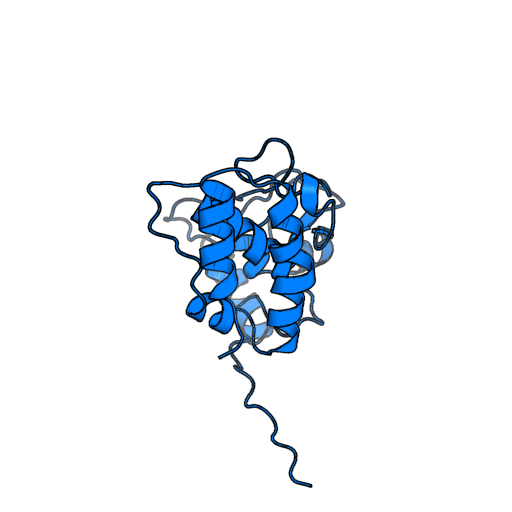C C . THR A 1 112 ? 14.811 -0.825 -10.119 1.00 81.69 112 THR A C 1
ATOM 859 O O . THR A 1 112 ? 14.063 -0.095 -9.465 1.00 81.69 112 THR A O 1
ATOM 862 N N . THR A 1 113 ? 15.616 -1.704 -9.536 1.00 83.38 113 THR A N 1
ATOM 863 C CA . THR A 1 113 ? 15.763 -1.859 -8.084 1.00 83.38 113 THR A CA 1
ATOM 864 C C . THR A 1 113 ? 17.218 -1.624 -7.693 1.00 83.38 113 THR A C 1
ATOM 866 O O . THR A 1 113 ? 18.104 -1.609 -8.547 1.00 83.38 113 THR A O 1
ATOM 869 N N . SER A 1 114 ? 17.501 -1.449 -6.403 1.00 77.62 114 SER A N 1
ATOM 870 C CA . SER A 1 114 ? 18.865 -1.254 -5.889 1.00 77.62 114 SER A CA 1
ATOM 871 C C . SER A 1 114 ? 19.767 -2.507 -5.970 1.00 77.62 114 SER A C 1
ATOM 873 O O . SER A 1 114 ? 20.587 -2.716 -5.080 1.00 77.62 114 SER A O 1
ATOM 875 N N . ASN A 1 115 ? 19.602 -3.368 -6.983 1.00 64.56 115 ASN A N 1
ATOM 876 C CA . ASN A 1 115 ? 20.284 -4.662 -7.158 1.00 64.56 115 ASN A CA 1
ATOM 877 C C . ASN A 1 115 ? 20.138 -5.623 -5.964 1.00 64.56 115 ASN A C 1
ATOM 879 O O . ASN A 1 115 ? 21.012 -6.450 -5.703 1.00 64.56 115 ASN A O 1
ATOM 883 N N . ALA A 1 116 ? 19.035 -5.521 -5.223 1.00 72.00 116 ALA A N 1
ATOM 884 C CA . ALA A 1 116 ? 18.766 -6.404 -4.098 1.00 72.00 116 ALA A CA 1
ATOM 885 C C . ALA A 1 116 ? 18.166 -7.737 -4.575 1.00 72.00 116 ALA A C 1
ATOM 887 O O . ALA A 1 116 ? 17.260 -7.751 -5.407 1.00 72.00 116 ALA A O 1
ATOM 888 N N . MET A 1 117 ? 18.629 -8.851 -3.991 1.00 84.81 117 MET A N 1
ATOM 889 C CA . MET A 1 117 ? 18.044 -10.189 -4.196 1.00 84.81 117 MET A CA 1
ATOM 890 C C . MET A 1 117 ? 16.575 -10.258 -3.748 1.00 84.81 117 MET A C 1
ATOM 892 O O . MET A 1 117 ? 15.814 -11.070 -4.260 1.00 84.81 117 MET A O 1
ATOM 896 N N . HIS A 1 118 ? 16.188 -9.384 -2.816 1.00 93.25 118 HIS A N 1
ATOM 897 C CA . HIS A 1 118 ? 14.836 -9.263 -2.286 1.00 93.25 118 HIS A CA 1
ATOM 898 C C . HIS A 1 118 ? 14.362 -7.817 -2.384 1.00 93.25 118 HIS A C 1
ATOM 900 O O . HIS A 1 118 ? 15.114 -6.892 -2.067 1.00 93.25 118 HIS A O 1
ATOM 906 N N . VAL A 1 119 ? 13.103 -7.617 -2.771 1.00 95.50 119 VAL A N 1
ATOM 907 C CA . VAL A 1 119 ? 12.458 -6.301 -2.786 1.00 95.50 119 VAL A CA 1
ATOM 908 C C . VAL A 1 119 ? 11.108 -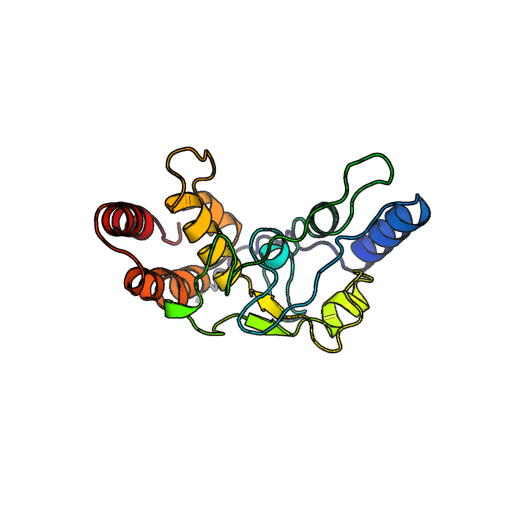6.423 -2.095 1.00 95.50 119 VAL A C 1
ATOM 910 O O . VAL A 1 119 ? 10.174 -7.021 -2.625 1.00 95.50 119 VAL A O 1
ATOM 913 N N . TRP A 1 120 ? 11.006 -5.847 -0.901 1.00 97.25 120 TRP A N 1
ATOM 914 C CA . TRP A 1 120 ? 9.838 -5.965 -0.038 1.00 97.25 120 TRP A CA 1
ATOM 915 C C . TRP A 1 120 ? 8.804 -4.895 -0.368 1.00 97.25 120 TRP A C 1
ATOM 917 O O . TRP A 1 120 ? 9.090 -3.694 -0.350 1.00 97.25 120 TRP A O 1
ATOM 927 N N . ILE A 1 121 ? 7.586 -5.343 -0.662 1.00 97.19 121 ILE A N 1
ATOM 928 C CA . ILE A 1 121 ? 6.467 -4.508 -1.097 1.00 97.19 121 ILE A CA 1
ATOM 929 C C . ILE A 1 121 ? 5.207 -4.922 -0.336 1.00 97.19 121 ILE A C 1
ATOM 931 O O . ILE A 1 121 ? 4.975 -6.106 -0.077 1.00 97.19 121 ILE A O 1
ATOM 935 N N . ALA A 1 122 ? 4.382 -3.942 0.016 1.00 98.00 122 ALA A N 1
ATOM 936 C CA . ALA A 1 122 ? 3.040 -4.175 0.521 1.00 98.00 122 ALA A CA 1
ATOM 937 C C . ALA A 1 122 ? 2.174 -4.926 -0.511 1.00 98.00 122 ALA A C 1
ATOM 939 O O . ALA A 1 122 ? 2.232 -4.688 -1.714 1.00 98.00 122 ALA A O 1
ATOM 940 N N . ASN A 1 123 ? 1.321 -5.827 -0.045 1.00 95.94 123 ASN A N 1
ATOM 941 C CA . ASN A 1 123 ? 0.207 -6.330 -0.827 1.00 95.94 123 ASN A CA 1
ATOM 942 C C . ASN A 1 123 ? -0.893 -5.265 -0.900 1.00 95.94 123 ASN A C 1
ATOM 944 O O . ASN A 1 123 ? -0.843 -4.232 -0.225 1.00 95.94 123 ASN A O 1
ATOM 948 N N . HIS A 1 124 ? -1.917 -5.549 -1.698 1.00 94.00 124 HIS A N 1
ATOM 949 C CA . HIS A 1 124 ? -3.000 -4.608 -1.967 1.00 94.00 124 HIS A CA 1
ATOM 950 C C . HIS A 1 124 ? -3.670 -4.076 -0.690 1.00 94.00 124 HIS A C 1
ATOM 952 O O . HIS A 1 124 ? -3.860 -2.874 -0.533 1.00 94.00 124 HIS A O 1
ATOM 958 N N . PHE A 1 125 ? -3.953 -4.952 0.278 1.00 95.88 125 PHE A N 1
ATOM 959 C CA . PHE A 1 125 ? -4.597 -4.569 1.537 1.00 95.88 125 PHE A CA 1
ATOM 960 C C . PHE A 1 125 ? -3.699 -3.710 2.431 1.00 95.88 125 PHE A C 1
ATOM 962 O O . PHE A 1 125 ? -4.155 -2.702 2.974 1.00 95.88 125 PHE A O 1
ATOM 969 N N . ARG A 1 126 ? -2.414 -4.069 2.560 1.00 97.62 126 ARG A N 1
ATOM 970 C CA . ARG A 1 126 ? -1.448 -3.286 3.339 1.00 97.62 126 ARG A CA 1
ATOM 971 C C . ARG A 1 126 ? -1.230 -1.907 2.717 1.00 97.62 126 ARG A C 1
ATOM 973 O O . ARG A 1 126 ? -1.209 -0.924 3.447 1.00 97.62 126 ARG A O 1
ATOM 980 N N . ALA A 1 127 ? -1.185 -1.819 1.387 1.00 96.81 127 ALA A N 1
ATOM 981 C CA . ALA A 1 127 ? -1.069 -0.555 0.665 1.00 96.81 127 ALA A CA 1
ATOM 982 C C . ALA A 1 127 ? -2.258 0.387 0.925 1.00 96.81 127 ALA A C 1
ATOM 984 O O . ALA A 1 127 ? -2.062 1.584 1.140 1.00 96.81 127 ALA A O 1
ATOM 985 N N . ILE A 1 128 ? -3.488 -0.146 0.955 1.00 95.94 128 ILE A N 1
ATOM 986 C CA . ILE A 1 128 ? -4.691 0.622 1.322 1.00 95.94 128 ILE A CA 1
ATOM 987 C C . ILE A 1 128 ? -4.620 1.074 2.785 1.00 95.94 128 ILE A C 1
ATOM 989 O O . ILE A 1 128 ? -4.954 2.218 3.091 1.00 95.94 128 ILE A O 1
ATOM 993 N N . ALA A 1 129 ? -4.170 0.200 3.686 1.00 96.94 129 ALA A N 1
ATOM 994 C CA . ALA A 1 129 ? -4.036 0.519 5.102 1.00 96.94 129 ALA A CA 1
ATOM 995 C C . ALA A 1 129 ? -3.008 1.638 5.352 1.00 96.94 129 ALA A C 1
ATOM 997 O O . ALA A 1 129 ? -3.295 2.573 6.097 1.00 96.94 129 ALA A O 1
ATOM 998 N N . ASP A 1 130 ? -1.860 1.602 4.672 1.00 96.88 130 ASP A N 1
ATOM 999 C CA . ASP A 1 130 ? -0.841 2.652 4.761 1.00 96.88 130 ASP A CA 1
ATOM 1000 C C . ASP A 1 130 ? -1.329 3.973 4.137 1.00 96.88 130 ASP A C 1
ATOM 1002 O O . ASP A 1 130 ? -1.060 5.049 4.673 1.00 96.88 130 ASP A O 1
ATOM 1006 N N . LEU A 1 131 ? -2.105 3.922 3.044 1.00 95.12 131 LEU A N 1
ATOM 1007 C CA . LEU A 1 131 ? -2.778 5.105 2.485 1.00 95.12 131 LEU A CA 1
ATOM 1008 C C . LEU A 1 131 ? -3.769 5.721 3.475 1.00 95.12 131 LEU A C 1
ATOM 1010 O O . LEU A 1 131 ? -3.809 6.943 3.606 1.00 95.12 131 LEU A O 1
ATOM 1014 N N . ALA A 1 132 ? -4.556 4.897 4.169 1.00 94.12 132 ALA A N 1
ATOM 1015 C CA . ALA A 1 132 ? -5.485 5.368 5.191 1.00 94.12 132 ALA A CA 1
ATOM 1016 C C . ALA A 1 132 ? -4.741 5.992 6.382 1.00 94.12 132 ALA A C 1
ATOM 1018 O O . ALA A 1 132 ? -5.146 7.047 6.871 1.00 94.12 132 ALA A O 1
ATOM 1019 N N . GLU A 1 133 ? -3.629 5.387 6.812 1.00 93.88 133 GLU A N 1
ATOM 1020 C CA . GLU A 1 133 ? -2.755 5.928 7.859 1.00 93.88 133 GLU A CA 1
ATOM 1021 C C . GLU A 1 133 ? -2.220 7.311 7.471 1.00 93.88 133 GLU A C 1
ATOM 1023 O O . GLU A 1 133 ? -2.356 8.263 8.239 1.00 93.88 133 GLU A O 1
ATOM 1028 N N . LEU A 1 134 ? -1.698 7.457 6.250 1.00 92.00 134 LEU A N 1
ATOM 1029 C CA . LEU A 1 134 ? -1.222 8.739 5.728 1.00 92.00 134 LEU A CA 1
ATOM 1030 C C . LEU A 1 134 ? -2.333 9.799 5.697 1.00 92.00 134 LEU A C 1
ATOM 1032 O O . LEU A 1 134 ? -2.165 10.909 6.203 1.00 92.00 134 LEU A O 1
ATOM 1036 N N . ALA A 1 135 ? -3.475 9.435 5.112 1.00 89.00 135 ALA A N 1
ATOM 1037 C CA . ALA A 1 135 ? -4.634 10.300 4.924 1.00 89.00 135 ALA A CA 1
ATOM 1038 C C . ALA A 1 135 ? -5.189 10.843 6.246 1.00 89.00 135 ALA A C 1
ATOM 1040 O O . ALA A 1 135 ? -5.568 12.009 6.354 1.00 89.00 135 ALA A O 1
ATOM 1041 N N . LEU A 1 136 ? -5.268 9.990 7.268 1.00 86.75 136 LEU A N 1
ATOM 1042 C CA . LEU A 1 136 ? -5.948 10.331 8.512 1.00 86.75 136 LEU A CA 1
ATOM 1043 C C . LEU A 1 136 ? -5.030 11.015 9.528 1.00 86.75 136 LEU A C 1
ATOM 1045 O O . LEU A 1 136 ? -5.551 11.731 10.384 1.00 86.75 136 LEU A O 1
ATOM 1049 N N . ARG A 1 137 ? -3.704 10.886 9.402 1.00 79.62 137 ARG A N 1
ATOM 1050 C CA . ARG A 1 137 ? -2.729 11.598 10.248 1.00 79.62 137 ARG A CA 1
ATOM 1051 C C . ARG A 1 137 ? -2.573 13.073 9.900 1.00 79.62 137 ARG A C 1
ATOM 1053 O O . ARG A 1 137 ? -2.329 13.873 10.794 1.00 79.62 137 ARG A O 1
ATOM 1060 N N . SER A 1 138 ? -2.697 13.447 8.628 1.00 66.12 138 SER A N 1
ATOM 1061 C CA . SER A 1 138 ? -2.518 14.845 8.237 1.00 66.12 138 SER A CA 1
ATOM 1062 C C . SER A 1 138 ? -3.775 15.667 8.539 1.00 66.12 138 SER A C 1
ATOM 1064 O O . SER A 1 138 ? -4.883 15.311 8.130 1.00 66.12 138 SER A O 1
ATOM 1066 N N . GLU A 1 139 ? -3.611 16.779 9.258 1.00 61.03 139 GLU A N 1
ATOM 1067 C CA . GLU A 1 139 ? -4.683 17.753 9.516 1.00 61.03 139 GLU A CA 1
ATOM 1068 C C . GLU A 1 139 ? -5.054 18.559 8.255 1.00 61.03 139 GLU A C 1
ATOM 1070 O O . GLU A 1 139 ? -6.148 19.107 8.188 1.00 61.03 139 GLU A O 1
ATOM 1075 N N . ASN A 1 140 ? -4.188 18.560 7.230 1.00 52.31 140 ASN A N 1
ATOM 1076 C CA . ASN A 1 140 ? -4.279 19.435 6.055 1.00 52.31 140 ASN A CA 1
ATOM 1077 C C . ASN A 1 140 ? -4.264 18.705 4.697 1.00 52.31 140 ASN A C 1
ATOM 1079 O O . ASN A 1 140 ? -4.011 19.344 3.675 1.00 52.31 140 ASN A O 1
ATOM 1083 N N . GLN A 1 141 ? -4.520 17.390 4.629 1.00 52.69 141 GLN A N 1
ATOM 1084 C CA . GLN A 1 141 ? -4.542 16.696 3.332 1.00 52.69 141 GLN A CA 1
ATOM 1085 C C . GLN A 1 141 ? -5.943 16.521 2.717 1.00 52.69 141 GLN A C 1
ATOM 1087 O O . GLN A 1 141 ? -6.868 16.079 3.397 1.00 52.69 141 GLN A O 1
ATOM 1092 N N . PRO A 1 142 ? -6.080 16.746 1.392 1.00 48.84 142 PRO A N 1
ATOM 1093 C CA . PRO A 1 142 ? -7.302 16.467 0.633 1.00 48.84 142 PRO A CA 1
ATOM 1094 C C . PRO A 1 142 ? -7.500 14.971 0.325 1.00 48.84 142 PRO A C 1
ATOM 1096 O O . PRO A 1 142 ? -8.545 14.577 -0.194 1.00 48.84 142 PRO A O 1
ATOM 1099 N N . TYR A 1 143 ? -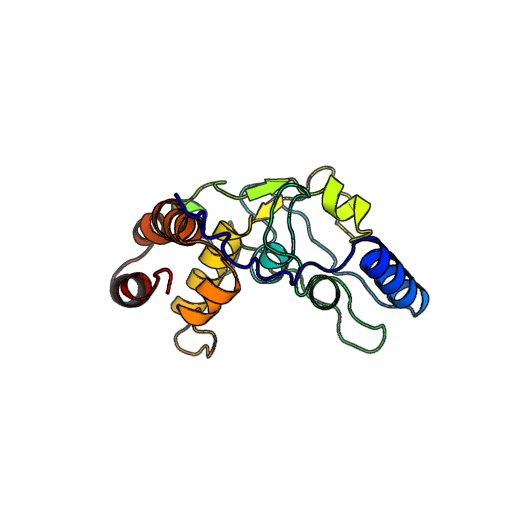6.512 14.119 0.616 1.00 53.19 143 TYR A N 1
ATOM 1100 C CA . TYR A 1 143 ? -6.604 12.684 0.372 1.00 53.19 143 TYR A CA 1
ATOM 1101 C C . TYR A 1 143 ? -7.434 12.022 1.467 1.00 53.19 143 TYR A C 1
ATOM 1103 O O . TYR A 1 143 ? -6.906 11.542 2.459 1.00 53.19 143 TYR A O 1
ATOM 1111 N N . THR A 1 144 ? -8.748 11.973 1.285 1.00 65.31 144 THR A N 1
ATOM 1112 C CA . THR A 1 144 ? -9.596 11.054 2.047 1.00 65.31 144 THR A CA 1
ATOM 1113 C C . THR A 1 144 ? -9.637 9.728 1.306 1.00 65.31 144 THR A C 1
ATOM 1115 O O . THR A 1 144 ? -10.086 9.688 0.168 1.00 65.31 144 THR A O 1
ATOM 1118 N N . VAL A 1 145 ? -9.172 8.641 1.932 1.00 84.12 145 VAL A N 1
ATOM 1119 C CA . VAL A 1 145 ? -9.451 7.282 1.442 1.00 84.12 145 VAL A CA 1
ATOM 1120 C C . VAL A 1 145 ? -10.935 7.022 1.675 1.00 84.12 145 VAL A C 1
ATOM 1122 O O . VAL A 1 145 ? -11.340 6.637 2.766 1.00 84.12 145 VAL A O 1
ATOM 1125 N N . THR A 1 146 ? -11.784 7.326 0.700 1.00 88.50 146 THR A N 1
ATOM 1126 C CA . THR A 1 146 ? -13.237 7.191 0.882 1.00 88.50 146 THR A CA 1
ATOM 1127 C C . THR A 1 146 ? -13.687 5.742 0.716 1.00 88.50 146 THR A C 1
ATOM 1129 O O . THR A 1 146 ? -13.033 4.944 0.045 1.00 88.50 146 THR A O 1
ATOM 1132 N N . VAL A 1 147 ? -14.863 5.404 1.254 1.00 86.81 147 VAL A N 1
ATOM 1133 C CA . VAL A 1 147 ? -15.502 4.106 0.980 1.00 86.81 147 VAL A CA 1
ATOM 1134 C C . VAL A 1 147 ? -15.675 3.862 -0.524 1.00 86.81 147 VAL A C 1
ATOM 1136 O O . VAL A 1 147 ? -15.501 2.737 -0.980 1.00 86.81 147 VAL A O 1
ATOM 1139 N N . HIS A 1 148 ? -15.952 4.907 -1.312 1.00 88.06 148 HIS A N 1
ATOM 1140 C CA . HIS A 1 148 ? -16.066 4.788 -2.765 1.00 88.06 148 HIS A CA 1
ATOM 1141 C C . HIS A 1 148 ? -14.741 4.351 -3.399 1.00 88.06 148 HIS A C 1
ATOM 1143 O O . HIS A 1 148 ? -14.729 3.402 -4.173 1.00 88.06 148 HIS A O 1
ATOM 1149 N N . GLN A 1 149 ? -13.624 4.976 -3.019 1.00 90.44 149 GLN A N 1
ATOM 1150 C CA . GLN A 1 149 ? -12.299 4.591 -3.514 1.00 90.44 149 GLN A CA 1
ATOM 1151 C C . GLN A 1 149 ? -11.916 3.170 -3.099 1.00 90.44 149 GLN A C 1
ATOM 1153 O O . GLN A 1 149 ? -11.439 2.402 -3.927 1.00 90.44 149 GLN A O 1
ATOM 1158 N N . VAL A 1 150 ? -12.191 2.775 -1.853 1.00 90.81 150 VAL A N 1
ATOM 1159 C CA . VAL A 1 150 ? -11.946 1.393 -1.411 1.00 90.81 150 VAL A CA 1
ATOM 1160 C C . VAL A 1 150 ? -12.739 0.394 -2.263 1.00 90.81 150 VAL A C 1
ATOM 1162 O O . VAL A 1 150 ? -12.171 -0.603 -2.697 1.00 90.81 150 VAL A O 1
ATOM 1165 N N . ASN A 1 151 ? -14.001 0.687 -2.593 1.00 89.75 151 ASN A N 1
ATOM 1166 C CA . ASN A 1 151 ? -14.824 -0.137 -3.496 1.00 89.75 151 ASN A CA 1
ATOM 1167 C C . ASN A 1 151 ? -14.431 -0.022 -4.986 1.00 89.75 151 ASN A C 1
ATOM 1169 O O . ASN A 1 151 ? -14.907 -0.789 -5.825 1.00 89.75 151 ASN A O 1
ATOM 1173 N N . GLN A 1 152 ? -13.580 0.937 -5.356 1.00 88.19 152 GLN A N 1
ATOM 1174 C CA . GLN A 1 152 ? -12.929 0.963 -6.669 1.00 88.19 152 GLN A CA 1
ATOM 1175 C C . GLN A 1 152 ? -11.674 0.089 -6.699 1.00 88.19 152 GLN A C 1
ATOM 1177 O O . GLN A 1 152 ? -11.319 -0.402 -7.765 1.00 88.19 152 GLN A O 1
ATOM 1182 N N . TRP A 1 153 ? -11.014 -0.109 -5.556 1.00 90.38 153 TRP A N 1
ATOM 1183 C CA . TRP A 1 153 ? -9.787 -0.902 -5.453 1.00 90.38 153 TRP A CA 1
ATOM 1184 C C . TRP A 1 153 ? -10.026 -2.362 -5.074 1.00 90.38 153 TRP A C 1
ATOM 1186 O O . TRP A 1 153 ? -9.143 -3.186 -5.307 1.00 90.38 153 TRP A O 1
ATOM 1196 N N . LEU A 1 154 ? -11.172 -2.673 -4.467 1.00 90.88 154 LEU A N 1
ATOM 1197 C CA . LEU A 1 154 ? -11.581 -4.011 -4.050 1.00 90.88 154 LEU A CA 1
ATOM 1198 C C . LEU A 1 154 ? -12.909 -4.371 -4.721 1.00 90.88 154 LEU A C 1
ATOM 1200 O O . LEU A 1 154 ? -13.852 -3.584 -4.703 1.00 90.88 154 LEU A O 1
ATOM 1204 N N . ASP A 1 155 ? -12.986 -5.575 -5.281 1.00 87.44 155 ASP A N 1
ATOM 1205 C CA . ASP A 1 155 ? -14.105 -6.006 -6.126 1.00 87.44 155 ASP A CA 1
ATOM 1206 C C . ASP A 1 155 ? -15.198 -6.748 -5.356 1.00 87.44 155 ASP A C 1
ATOM 1208 O O . ASP A 1 155 ? -16.333 -6.852 -5.822 1.00 87.44 155 ASP A O 1
ATOM 1212 N N . THR A 1 156 ? -14.871 -7.289 -4.183 1.00 91.19 156 THR A N 1
ATOM 1213 C CA . THR A 1 156 ? -15.755 -8.194 -3.445 1.00 91.19 156 THR A CA 1
ATOM 1214 C C . THR A 1 156 ? -15.894 -7.808 -1.982 1.00 91.19 156 THR A C 1
ATOM 1216 O O . THR A 1 156 ? -14.969 -7.284 -1.355 1.00 91.19 156 THR A O 1
ATOM 1219 N N . LYS A 1 157 ? -17.034 -8.181 -1.391 1.00 94.56 157 LYS A N 1
ATOM 1220 C CA . LYS A 1 157 ? -17.249 -8.054 0.051 1.00 94.56 157 LYS A CA 1
ATOM 1221 C C . LYS A 1 157 ? -16.167 -8.769 0.864 1.00 94.56 157 LYS A C 1
ATOM 1223 O O . LYS A 1 157 ? -15.678 -8.198 1.828 1.00 94.56 157 LYS A O 1
ATOM 1228 N N . ALA A 1 158 ? -15.757 -9.970 0.453 1.00 94.75 158 ALA A N 1
ATOM 1229 C CA . ALA A 1 158 ? -14.726 -10.737 1.152 1.00 94.75 158 ALA A CA 1
ATOM 1230 C C . ALA A 1 158 ? -13.380 -9.994 1.210 1.00 94.75 158 ALA A C 1
ATOM 1232 O O . ALA A 1 158 ? -12.711 -10.016 2.237 1.00 94.75 158 ALA A O 1
ATOM 1233 N N . GLN A 1 159 ? -13.002 -9.286 0.142 1.00 93.75 159 GLN A N 1
ATOM 1234 C CA . GLN A 1 159 ? -11.802 -8.445 0.136 1.00 93.75 159 GLN A CA 1
ATOM 1235 C C . GLN A 1 159 ? -11.935 -7.233 1.067 1.00 93.75 159 GLN A C 1
ATOM 1237 O O . GLN A 1 159 ? -10.972 -6.873 1.742 1.00 93.75 159 GLN A O 1
ATOM 1242 N N . VAL A 1 160 ? -13.108 -6.593 1.116 1.00 95.69 160 VAL A N 1
ATOM 1243 C CA . VAL A 1 160 ? -13.349 -5.484 2.055 1.00 95.69 160 VAL A CA 1
ATOM 1244 C C . VAL A 1 160 ? -13.322 -5.981 3.502 1.00 95.69 160 VAL A C 1
ATOM 1246 O O . VAL A 1 160 ? -12.701 -5.342 4.349 1.00 95.69 160 VAL A O 1
ATOM 1249 N N . ASP A 1 161 ? -13.936 -7.130 3.783 1.00 96.75 161 ASP A N 1
ATOM 1250 C CA . ASP A 1 161 ? -13.905 -7.759 5.105 1.00 96.75 161 ASP A CA 1
ATOM 1251 C C . ASP A 1 161 ? -12.457 -8.106 5.508 1.00 96.75 161 ASP A C 1
ATOM 1253 O O . ASP A 1 161 ? -12.042 -7.791 6.621 1.00 96.75 161 ASP A O 1
ATOM 1257 N N . GLU A 1 162 ? -11.656 -8.662 4.590 1.00 96.44 162 GLU A N 1
ATOM 1258 C CA . GLU A 1 162 ? -10.226 -8.937 4.797 1.00 96.44 162 GLU A CA 1
ATOM 1259 C C . GLU A 1 162 ? -9.451 -7.661 5.158 1.00 96.44 162 GLU A C 1
ATOM 1261 O O . GLU A 1 162 ? -8.741 -7.626 6.166 1.00 96.44 162 GLU A O 1
ATOM 1266 N N . LEU A 1 163 ? -9.625 -6.586 4.380 1.00 97.19 163 LEU A N 1
ATOM 1267 C CA . LEU A 1 163 ? -9.017 -5.284 4.660 1.00 97.19 163 LEU A CA 1
ATOM 1268 C C . LEU A 1 163 ? -9.388 -4.793 6.068 1.00 97.19 163 LEU A C 1
ATOM 1270 O O . LEU A 1 163 ? -8.517 -4.404 6.851 1.00 97.19 163 LEU A O 1
ATOM 1274 N N . VAL A 1 164 ? -10.678 -4.801 6.407 1.00 97.75 164 VAL A N 1
ATOM 1275 C CA . VAL A 1 164 ? -11.164 -4.277 7.687 1.00 97.75 164 VAL A CA 1
ATOM 1276 C C . VAL A 1 164 ? -10.640 -5.116 8.849 1.00 97.75 164 VAL A C 1
ATOM 1278 O O . VAL A 1 164 ? -10.030 -4.572 9.771 1.00 97.75 164 VAL A O 1
ATOM 1281 N N . THR A 1 165 ? -10.841 -6.431 8.809 1.00 98.19 165 THR A N 1
ATOM 1282 C CA . THR A 1 165 ? -10.545 -7.330 9.927 1.00 98.19 165 THR A CA 1
ATOM 1283 C C . THR A 1 165 ? -9.049 -7.508 10.148 1.00 98.19 165 THR A C 1
ATOM 1285 O O . THR A 1 165 ? -8.599 -7.457 11.294 1.00 98.19 165 THR A O 1
ATOM 1288 N N . ASN A 1 166 ? -8.268 -7.694 9.082 1.00 98.25 166 ASN A N 1
ATOM 1289 C CA . ASN A 1 166 ? -6.863 -8.086 9.199 1.00 98.25 166 ASN A CA 1
ATOM 1290 C C . ASN A 1 166 ? -5.874 -6.922 9.096 1.00 98.25 166 ASN A C 1
ATOM 1292 O O . ASN A 1 166 ? -4.706 -7.103 9.449 1.00 98.25 166 ASN A O 1
ATOM 1296 N N . TYR A 1 167 ? -6.322 -5.734 8.674 1.00 98.25 167 TYR A N 1
ATOM 1297 C CA . TYR A 1 167 ? -5.452 -4.566 8.524 1.00 98.25 167 TYR A CA 1
ATOM 1298 C C . TYR A 1 167 ? -5.969 -3.343 9.289 1.00 98.25 167 TYR A C 1
ATOM 1300 O O . TYR A 1 167 ? -5.274 -2.839 10.170 1.00 98.25 167 TYR A O 1
ATOM 1308 N N . LEU A 1 168 ? -7.196 -2.881 9.033 1.00 97.38 168 LEU A N 1
ATOM 1309 C CA . LEU A 1 168 ? -7.664 -1.605 9.595 1.00 97.38 168 LEU A CA 1
ATOM 1310 C C . LEU A 1 168 ? -8.038 -1.675 11.084 1.00 97.38 168 LEU A C 1
ATOM 1312 O O . LEU A 1 168 ? -7.767 -0.735 11.834 1.00 97.38 168 LEU A O 1
ATOM 1316 N N . VAL A 1 169 ? -8.645 -2.776 11.539 1.00 97.81 169 VAL A N 1
ATOM 1317 C CA . VAL A 1 169 ? -8.970 -2.984 12.960 1.00 97.81 169 VAL A CA 1
ATOM 1318 C C . VAL A 1 169 ? -7.703 -3.115 13.817 1.00 97.81 169 VAL A C 1
ATOM 1320 O O . VAL A 1 169 ? -7.626 -2.427 14.839 1.00 97.81 169 VAL A O 1
ATOM 1323 N N . PRO A 1 170 ? -6.685 -3.920 13.446 1.00 98.31 170 PRO A N 1
ATOM 1324 C CA . PRO A 1 170 ? -5.433 -3.981 14.198 1.00 98.31 170 PRO A CA 1
ATOM 1325 C C . PRO A 1 170 ? -4.725 -2.629 14.322 1.00 98.31 170 PRO A C 1
ATOM 1327 O O . PRO A 1 170 ? -4.204 -2.333 15.396 1.00 98.31 170 PRO A O 1
ATOM 1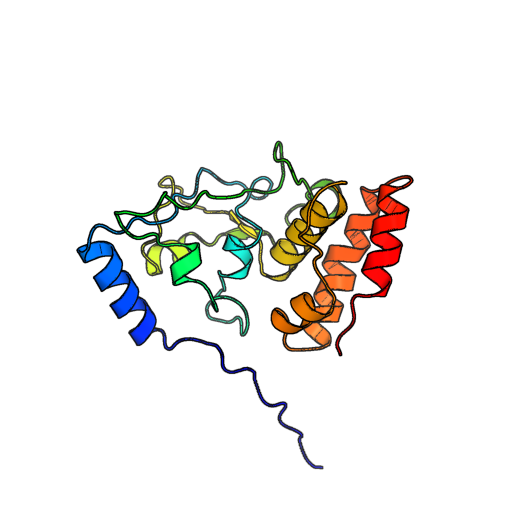330 N N . LEU A 1 171 ? -4.771 -1.784 13.284 1.00 97.00 171 LEU A N 1
ATOM 1331 C CA . LEU A 1 171 ? -4.187 -0.435 13.307 1.00 97.00 171 LEU A CA 1
ATOM 1332 C C . LEU A 1 171 ? -4.804 0.499 14.348 1.00 97.00 171 LEU A C 1
ATOM 1334 O O . LEU A 1 171 ? -4.208 1.513 14.690 1.00 97.00 171 LEU A O 1
ATOM 1338 N N . ARG A 1 172 ? -5.957 0.167 14.929 1.00 95.62 172 ARG A N 1
ATOM 1339 C CA . ARG A 1 172 ? -6.489 0.930 16.067 1.00 95.62 172 ARG A CA 1
ATOM 1340 C C . ARG A 1 172 ? -5.539 0.912 17.268 1.00 95.62 172 ARG A C 1
ATOM 1342 O O . ARG A 1 172 ? -5.516 1.871 18.029 1.00 95.62 172 ARG A O 1
ATOM 1349 N N . LYS A 1 173 ? -4.736 -0.149 17.433 1.00 95.25 173 LYS A N 1
ATOM 1350 C CA . LYS A 1 173 ? -3.843 -0.343 18.590 1.00 95.25 173 LYS A CA 1
ATOM 1351 C C . LYS A 1 173 ? -2.732 0.708 18.693 1.00 95.25 173 LYS A C 1
ATOM 1353 O O . LYS A 1 173 ? -2.277 0.978 19.800 1.00 95.25 173 LYS A O 1
ATOM 1358 N N . GLN A 1 174 ? -2.310 1.302 17.573 1.00 94.19 174 GLN A N 1
ATOM 1359 C CA . GLN A 1 174 ? -1.277 2.350 17.550 1.00 94.19 174 GLN A CA 1
ATOM 1360 C C . GLN A 1 174 ? -1.829 3.771 17.732 1.00 94.19 174 GLN A C 1
ATOM 1362 O O . GLN A 1 174 ? -1.049 4.716 17.798 1.00 94.19 174 GLN A O 1
ATOM 1367 N N . LYS A 1 175 ? -3.153 3.933 17.837 1.00 92.81 175 LYS A N 1
ATOM 1368 C CA . LYS A 1 175 ? -3.830 5.237 17.814 1.00 92.81 175 LYS A CA 1
ATOM 1369 C C . LYS A 1 175 ? -4.309 5.638 19.194 1.00 92.81 175 LYS A C 1
ATOM 1371 O O . LYS A 1 175 ? -4.707 4.793 19.996 1.00 92.81 175 LYS A O 1
ATOM 1376 N N . LYS A 1 176 ? -4.306 6.944 19.471 1.00 93.62 176 LYS A N 1
ATOM 1377 C CA . LYS A 1 176 ? -4.762 7.510 20.750 1.00 93.62 176 LYS A CA 1
ATOM 1378 C C . LYS A 1 176 ? -5.494 8.837 20.539 1.00 93.62 176 LYS A C 1
ATOM 1380 O O . LYS A 1 176 ? -5.315 9.501 19.523 1.00 93.62 176 LYS A O 1
ATOM 1385 N N . GLY A 1 177 ? -6.319 9.226 21.512 1.00 92.75 177 GLY A N 1
ATOM 1386 C CA . GLY A 1 177 ? -6.970 10.541 21.544 1.00 92.75 177 GLY A CA 1
ATOM 1387 C C . GLY A 1 177 ? -7.768 10.872 20.276 1.00 92.75 177 GLY A C 1
ATOM 1388 O O . GLY A 1 177 ? -8.551 10.053 19.792 1.00 92.75 177 GLY A O 1
ATOM 1389 N N . ALA A 1 178 ? -7.560 12.078 19.739 1.00 90.06 178 ALA A N 1
ATOM 1390 C CA . ALA A 1 178 ? -8.264 12.576 18.556 1.00 90.06 178 ALA A CA 1
ATOM 1391 C C . ALA A 1 178 ? -8.002 11.735 17.293 1.00 90.06 178 ALA A C 1
ATOM 1393 O O . ALA A 1 178 ? -8.913 11.539 16.488 1.00 90.06 178 ALA A O 1
ATOM 1394 N N . GLU A 1 179 ? -6.794 11.183 17.141 1.00 89.56 179 GLU A N 1
ATOM 1395 C CA . GLU A 1 179 ? -6.452 10.313 16.012 1.00 89.56 179 GLU A CA 1
ATOM 1396 C C . GLU A 1 179 ? -7.291 9.029 16.027 1.00 89.56 179 GLU A C 1
ATOM 1398 O O . GLU A 1 179 ? -7.844 8.629 15.002 1.00 89.56 179 GLU A O 1
ATOM 1403 N N . LEU A 1 180 ? -7.440 8.409 17.204 1.00 93.31 180 LEU A N 1
ATOM 1404 C CA . LEU A 1 180 ? -8.276 7.219 17.366 1.00 93.31 180 LEU A CA 1
ATOM 1405 C C . LEU A 1 180 ? -9.747 7.531 17.072 1.00 93.31 180 LEU A C 1
ATOM 1407 O O . LEU A 1 180 ? -10.398 6.765 16.368 1.00 93.31 180 LEU A O 1
ATOM 1411 N N . ALA A 1 181 ? -10.262 8.667 17.550 1.00 92.25 181 ALA A N 1
ATOM 1412 C CA . ALA A 1 181 ? -11.638 9.078 17.275 1.00 92.25 181 ALA A CA 1
ATOM 1413 C C . ALA A 1 181 ? -11.888 9.294 15.770 1.00 92.25 181 ALA A C 1
ATOM 1415 O O . ALA A 1 181 ? -12.888 8.810 15.233 1.00 92.25 181 ALA A O 1
ATOM 1416 N N . LYS A 1 182 ? -10.958 9.965 15.076 1.00 90.94 182 LYS A N 1
ATOM 1417 C CA . LYS A 1 182 ? -11.007 10.175 13.620 1.00 90.94 182 LYS A CA 1
ATOM 1418 C C . LYS A 1 182 ? -10.955 8.845 12.865 1.00 90.94 182 LYS A C 1
ATOM 1420 O O . LYS A 1 182 ? -11.748 8.633 11.948 1.00 90.94 182 LYS A O 1
ATOM 1425 N N . TRP A 1 183 ? -10.070 7.937 13.275 1.00 93.44 183 TRP A N 1
ATOM 1426 C CA . TRP A 1 183 ? -9.963 6.604 12.686 1.00 93.44 183 TRP A CA 1
ATOM 1427 C C . TRP A 1 183 ? -11.229 5.775 12.886 1.00 93.44 183 TRP A C 1
ATOM 1429 O O . TRP A 1 183 ? -11.728 5.196 11.930 1.00 93.44 183 TRP A O 1
ATOM 1439 N N . ASP A 1 184 ? -11.789 5.752 14.095 1.00 94.50 184 ASP A N 1
ATOM 1440 C CA . ASP A 1 184 ? -13.004 4.993 14.403 1.00 94.50 184 ASP A CA 1
ATOM 1441 C C . ASP A 1 184 ? -14.224 5.530 13.650 1.00 94.50 184 ASP A C 1
ATOM 1443 O O . ASP A 1 184 ? -15.064 4.750 13.196 1.00 94.50 184 ASP A O 1
ATOM 1447 N N . ALA A 1 185 ? -14.327 6.851 13.488 1.00 93.06 185 ALA A N 1
ATOM 1448 C CA . ALA A 1 185 ? -15.367 7.465 12.671 1.00 93.06 185 ALA A CA 1
ATOM 1449 C C . ALA A 1 185 ? -15.229 7.064 11.196 1.00 93.06 185 ALA A C 1
ATOM 1451 O O . ALA A 1 185 ? -16.209 6.642 10.582 1.00 93.06 185 ALA A O 1
ATOM 1452 N N . TRP A 1 186 ? -14.015 7.136 10.647 1.00 93.12 186 TRP A N 1
ATOM 1453 C CA . TRP A 1 186 ? -13.730 6.734 9.272 1.00 93.12 186 TRP A CA 1
ATOM 1454 C C . TRP A 1 186 ? -13.964 5.236 9.037 1.00 93.12 186 TRP A C 1
ATOM 1456 O O . TRP A 1 186 ? -14.636 4.864 8.077 1.00 93.12 186 TRP A O 1
ATOM 1466 N N . LEU A 1 187 ? -13.481 4.373 9.931 1.00 94.19 187 LEU A N 1
ATOM 1467 C CA . LEU A 1 187 ? -13.562 2.920 9.794 1.00 94.19 187 LEU A CA 1
ATOM 1468 C C . LEU A 1 187 ? -15.014 2.432 9.701 1.00 94.19 187 LEU A C 1
ATOM 1470 O O . LEU A 1 187 ? -15.308 1.543 8.909 1.00 94.19 187 LEU A O 1
ATOM 1474 N N . LYS A 1 188 ? -15.945 3.066 10.428 1.00 93.94 188 LYS A N 1
ATOM 1475 C CA . LYS A 1 188 ? -17.394 2.783 10.341 1.00 93.94 188 LYS A CA 1
ATOM 1476 C C . LYS A 1 188 ? -17.986 3.039 8.952 1.00 93.94 188 LYS A C 1
ATOM 1478 O O . LYS A 1 188 ? -19.056 2.521 8.633 1.00 93.94 188 LYS A O 1
ATOM 1483 N N . THR A 1 189 ? -17.329 3.858 8.134 1.00 93.19 189 THR A N 1
ATOM 1484 C CA . THR A 1 189 ? -17.772 4.134 6.763 1.00 93.19 189 THR A CA 1
ATOM 1485 C C . THR A 1 189 ? -17.325 3.062 5.776 1.00 93.19 189 THR A C 1
ATOM 1487 O O . THR A 1 189 ? -17.950 2.933 4.727 1.00 93.19 189 THR A O 1
ATOM 1490 N N . ILE A 1 190 ? -16.287 2.280 6.098 1.00 93.50 190 ILE A N 1
ATOM 1491 C CA . ILE A 1 190 ? -15.704 1.292 5.190 1.00 93.50 190 ILE A CA 1
ATOM 1492 C C . ILE A 1 190 ? -16.558 0.028 5.178 1.00 93.50 190 ILE A C 1
ATOM 1494 O O . ILE A 1 190 ? -16.599 -0.739 6.137 1.00 93.50 190 ILE A O 1
ATOM 1498 N N . ARG A 1 191 ? -17.250 -0.175 4.060 1.00 90.88 191 ARG A N 1
ATOM 1499 C CA . ARG A 1 191 ? -18.115 -1.323 3.789 1.00 90.88 191 ARG A CA 1
ATOM 1500 C C . ARG A 1 191 ? -18.194 -1.563 2.287 1.00 90.88 191 ARG A C 1
ATOM 1502 O O . ARG A 1 191 ? -17.984 -0.634 1.505 1.00 90.88 191 ARG A O 1
ATOM 1509 N N . TYR A 1 192 ? -18.500 -2.795 1.903 1.00 91.00 192 TYR A N 1
ATOM 1510 C CA . TYR A 1 192 ? -18.819 -3.111 0.516 1.00 91.00 192 TYR A CA 1
ATOM 1511 C C . TYR A 1 192 ? -20.197 -2.535 0.175 1.00 91.00 192 TYR A C 1
ATOM 1513 O O . TYR A 1 192 ? -21.134 -2.755 0.946 1.00 91.00 192 TYR A O 1
ATOM 1521 N N . ASN A 1 193 ? -20.298 -1.777 -0.919 1.00 80.94 193 ASN A N 1
ATOM 1522 C CA . ASN A 1 193 ? -21.544 -1.161 -1.391 1.00 80.94 193 ASN A CA 1
ATOM 1523 C C . ASN A 1 193 ? -21.832 -1.567 -2.833 1.00 80.94 193 ASN A C 1
ATOM 1525 O O . ASN A 1 193 ? -20.860 -1.605 -3.620 1.00 80.94 193 ASN A O 1
#

Mean predicted aligned error: 6.63 Å

Foldseek 3Di:
DDDPPPDDPPLDDDPVVLLVVLVVQVVQVKDFEEAEDADLQKAFAALQQLQDDDPPDPFHNSCNCVQTIDHNPDDHHYGQIEGDPHPHHQCVLQNSPQKAWCPVVCVVVVHHYPPDPTHIHGHNLQRLLSLCRVQLPDPDDPDDCALVVVCVRDPDQVVLCCSLVNRLVSSLVVDDDPSNVSSVVRSVRNGHD